Protein AF-A0A970W478-F1 (afdb_monomer)

Sequence (244 aa):
MRSAWARVLICLAMLVVGAACAGARAPRLVEPGLSISGTVSAIGQAADPAYQRLSYTVTLYNGAKEPTYVAWVEPLLVRELRRALLPEQETRQEVRRRLAAGASLQVQGELTFDPGRRSKEEISAWEPYLIGWNVSNESLIRTAAAQAPNRIIGYVRGVQEKGGKRTLIFDEVEWLTDVEAAYMRRLHGECSGPLEECQPPNPFFISNPSTQTRQIEVAPSAEIIMATYSHAANGQYQSNEPIT

pLDDT: mean 81.75, std 16.05, range [48.44, 98.5]

Nearest PDB structures (foldseek):
  1tza-assembly1_B  TM=6.705E-01  e=2.566E-01  Shewanella oneidensis MR-1
  8b5l-assembly1_q  TM=4.648E-01  e=3.548E-01  Oryctolagus cuniculus
  8rjd-assembly1_5  TM=3.708E-01  e=2.182E-01  Canis lupus familiaris
  8btk-assembly1_TA  TM=4.358E-01  e=7.555E-01  Canis lupus familiaris
  8b6l-assembly1_E  TM=4.067E-01  e=6.426E-01  Homo sapiens

Mean predicted aligned error: 13.73 Å

Radius of gyration: 30.49 Å; Cα contacts (8 Å, |Δi|>4): 396; chains: 1; bounding box: 56×103×73 Å

Secondary structure (DSSP, 8-state):
--SSHHHHHHHHHHHSGGGTTS----------SEEEEEEEEEEEE-SSTTSEEEEEEEEEEE-SSS-EEEEEEEEEEPHHHHHHB-TT----EEEEEEE-TT-EEEEEEEEEE--TT--HHHHHTT-SSEEEEEEEEE-----HHHHS-SS-EEEEEEEEEETTEEEEEEEEEEEEEHHHHHHHHHHTTS--S-TTT---SSSEEEE-S-SSPEEEEEPTT----B--EEE-TTS-EEEPPPB-

Foldseek 3Di:
DPPPVVVVVVVVVVVVVPPPPPDPPPPPPPQDAKDWPDKDWDKDADPDNQKIKIKMKIKIFGQDQAKWFWQWKFFDFDPVQVVFFDPPWDRIDGDLDIAGHGGMDMDIDMTIGGCDPDDPVRVVVRPVGTPDMDIDIDDDDDDPCLVDPPDWDWAFPDWDDDPNWIKTWTQTKDKDFDLRQLVVCSNVVVDRDPSVVSQDPPRIDIDRPDPDTDIDTDDPPDDDWDWDWDQDPVRDTDTDPTDD

Solvent-accessible surface area (backbone atoms only — not comparable to full-atom values): 14784 Å² total; per-residue (Å²): 136,80,72,68,65,64,58,55,56,55,58,56,61,62,64,66,72,74,71,82,78,83,71,82,70,70,78,77,74,74,62,57,42,80,41,79,77,46,76,51,74,48,79,46,78,36,96,52,86,81,32,32,21,43,40,38,39,40,29,38,30,24,50,26,92,56,66,43,36,36,46,34,40,27,71,35,57,33,70,70,59,59,72,26,39,45,94,85,62,71,67,64,43,81,60,66,41,78,39,47,47,75,34,76,47,81,49,72,53,70,44,56,26,49,62,78,91,57,51,71,69,64,56,60,65,48,65,65,59,62,78,49,68,52,71,46,67,58,77,90,81,74,51,72,65,72,74,59,49,100,66,85,49,60,50,76,77,47,77,46,78,60,94,90,42,38,32,41,34,28,37,50,40,43,84,29,44,64,70,59,16,6,48,48,34,36,73,71,66,78,32,80,67,60,60,86,74,23,52,50,99,52,78,50,35,82,43,64,91,46,98,60,69,45,76,44,80,45,62,88,84,60,83,66,80,46,76,52,78,46,76,45,98,86,73,49,83,44,75,52,78,70,51,116

Structure (mmCIF, N/CA/C/O backbone):
data_AF-A0A970W478-F1
#
_entry.id   AF-A0A970W478-F1
#
loop_
_atom_site.group_PDB
_atom_site.id
_atom_site.type_symbol
_atom_site.label_atom_id
_atom_site.label_alt_id
_atom_site.label_comp_id
_atom_site.label_asym_id
_atom_site.label_entity_id
_atom_site.label_seq_id
_atom_site.pdbx_PDB_ins_code
_atom_site.Cartn_x
_atom_site.Cartn_y
_atom_site.Cartn_z
_atom_site.occupancy
_atom_site.B_iso_or_equiv
_atom_site.auth_seq_id
_atom_site.auth_comp_id
_atom_site.auth_asym_id
_atom_site.auth_atom_id
_atom_site.pdbx_PDB_model_num
ATOM 1 N N . MET A 1 1 ? -27.816 -72.705 21.056 1.00 52.72 1 MET A N 1
ATOM 2 C CA . MET A 1 1 ? -28.176 -71.310 21.418 1.00 52.72 1 MET A CA 1
ATOM 3 C C . MET A 1 1 ? -27.061 -70.494 22.102 1.00 52.72 1 MET A C 1
ATOM 5 O O . MET A 1 1 ? -27.319 -69.362 22.479 1.00 52.72 1 MET A O 1
ATOM 9 N N . ARG A 1 2 ? -25.809 -70.981 22.217 1.00 49.59 2 ARG A N 1
ATOM 10 C CA . ARG A 1 2 ? -24.704 -70.233 22.864 1.00 49.59 2 ARG A CA 1
ATOM 11 C C . ARG A 1 2 ? -23.726 -69.526 21.901 1.00 49.59 2 ARG A C 1
ATOM 13 O O . ARG A 1 2 ? -22.853 -68.810 22.365 1.00 49.59 2 ARG A O 1
ATOM 20 N N . SER A 1 3 ? -23.875 -69.675 20.578 1.00 54.50 3 SER A N 1
ATOM 21 C CA . SER A 1 3 ? -22.923 -69.136 19.581 1.00 54.50 3 SER A CA 1
ATOM 22 C C . SER A 1 3 ? -23.345 -67.824 18.901 1.00 54.50 3 SER A C 1
ATOM 24 O O . SER A 1 3 ? -22.539 -67.226 18.193 1.00 54.50 3 SER A O 1
ATOM 26 N N . ALA A 1 4 ? -24.579 -67.352 19.114 1.00 52.09 4 ALA A N 1
ATOM 27 C CA . ALA A 1 4 ? -25.083 -66.125 18.484 1.00 52.09 4 ALA A CA 1
ATOM 28 C C . ALA A 1 4 ? -24.629 -64.845 19.213 1.00 52.09 4 ALA A C 1
ATOM 30 O O . ALA A 1 4 ? -24.397 -63.819 18.583 1.00 52.09 4 ALA A O 1
ATOM 31 N N . TRP A 1 5 ? -24.420 -64.920 20.530 1.00 49.81 5 TRP A N 1
ATOM 32 C CA . TRP A 1 5 ? -24.080 -63.762 21.365 1.00 49.81 5 TRP A CA 1
ATOM 33 C C . TRP A 1 5 ? -22.618 -63.311 21.225 1.00 49.81 5 TRP A C 1
ATOM 35 O O . TRP A 1 5 ? -22.326 -62.123 21.321 1.00 49.81 5 TRP A O 1
ATOM 45 N N . ALA A 1 6 ? -21.702 -64.232 20.905 1.00 52.88 6 ALA A N 1
ATOM 46 C CA . ALA A 1 6 ? -20.282 -63.916 20.731 1.00 52.88 6 ALA A CA 1
ATOM 47 C C . ALA A 1 6 ? -19.996 -63.074 19.471 1.00 52.88 6 ALA A C 1
ATOM 49 O O . ALA A 1 6 ? -19.048 -62.296 19.453 1.00 52.88 6 ALA A O 1
ATOM 50 N N . ARG A 1 7 ? -20.829 -63.185 18.425 1.00 52.00 7 ARG A N 1
ATOM 51 C CA . ARG A 1 7 ? -20.656 -62.416 17.179 1.00 52.00 7 ARG A CA 1
ATOM 52 C C . ARG A 1 7 ? -21.156 -60.972 17.299 1.00 52.00 7 ARG A C 1
ATOM 54 O O . ARG A 1 7 ? -20.579 -60.087 16.681 1.00 52.00 7 ARG A O 1
ATOM 61 N N . VAL A 1 8 ? -22.160 -60.718 18.142 1.00 57.31 8 VAL A N 1
ATOM 62 C CA . VAL A 1 8 ? -22.704 -59.366 18.375 1.00 57.31 8 VAL A CA 1
ATOM 63 C C . VAL A 1 8 ? -21.728 -58.494 19.177 1.00 57.31 8 VAL A C 1
ATOM 65 O O . VAL A 1 8 ? -21.567 -57.313 18.879 1.00 57.31 8 VAL A O 1
ATOM 68 N N . LEU A 1 9 ? -21.002 -59.081 20.134 1.00 53.44 9 LEU A N 1
ATOM 69 C CA . LEU A 1 9 ? -20.015 -58.359 20.949 1.00 53.44 9 LEU A CA 1
ATOM 70 C C . LEU A 1 9 ? -18.761 -57.940 20.162 1.00 53.44 9 LEU A C 1
ATOM 72 O O . LEU A 1 9 ? -18.200 -56.879 20.425 1.00 53.44 9 LEU A O 1
ATOM 76 N N . ILE A 1 10 ? -18.355 -58.719 19.154 1.00 55.06 10 ILE A N 1
ATOM 77 C CA . ILE A 1 10 ? -17.199 -58.392 18.301 1.00 55.06 10 ILE A CA 1
ATOM 78 C C . ILE A 1 10 ? -17.520 -57.229 17.345 1.00 55.06 10 ILE A C 1
ATOM 80 O O . ILE A 1 10 ? -16.671 -56.366 17.129 1.00 55.06 10 ILE A O 1
ATOM 84 N N . CYS A 1 11 ? -18.753 -57.132 16.833 1.00 53.47 11 CYS A N 1
ATOM 85 C CA . CYS A 1 11 ? -19.165 -55.994 16.003 1.00 53.47 11 CYS A CA 1
ATOM 86 C C . CYS A 1 11 ? -19.288 -54.685 16.803 1.00 53.47 11 CYS A C 1
ATOM 88 O O . CYS A 1 11 ? -18.965 -53.623 16.275 1.00 53.47 11 CYS A O 1
ATOM 90 N N . LEU A 1 12 ? -19.690 -54.745 18.080 1.00 50.56 12 LEU A N 1
ATOM 91 C CA . LEU A 1 12 ? -19.776 -53.554 18.934 1.00 50.56 12 LEU A CA 1
ATOM 92 C C . LEU A 1 12 ? -18.386 -53.034 19.347 1.00 50.56 12 LEU A C 1
ATOM 94 O O . LEU A 1 12 ? -18.181 -51.826 19.421 1.00 50.56 12 LEU A O 1
ATOM 98 N N . ALA A 1 13 ? -17.407 -53.925 19.537 1.00 51.56 13 ALA A N 1
ATOM 99 C CA . ALA A 1 13 ? -16.028 -53.538 19.844 1.00 51.56 13 ALA A CA 1
ATOM 100 C C . ALA A 1 13 ? -15.298 -52.887 18.650 1.00 51.56 13 ALA A C 1
ATOM 102 O O . ALA A 1 13 ? -14.454 -52.017 18.857 1.00 51.56 13 ALA A O 1
ATOM 103 N N . MET A 1 14 ? -15.646 -53.235 17.403 1.00 51.69 14 MET A N 1
ATOM 104 C CA . MET A 1 14 ? -15.067 -52.580 16.217 1.00 51.69 14 MET A CA 1
ATOM 105 C C . MET A 1 14 ? -15.649 -51.189 15.929 1.00 51.69 14 MET A C 1
ATOM 107 O O . MET A 1 14 ? -14.998 -50.397 15.252 1.00 51.69 14 MET A O 1
ATOM 111 N N . LEU A 1 15 ? -16.829 -50.846 16.459 1.00 48.44 15 LEU A N 1
ATOM 112 C CA . LEU A 1 15 ? -17.446 -49.537 16.210 1.00 48.44 15 LEU A CA 1
ATOM 113 C C . LEU A 1 15 ? -16.883 -48.411 17.099 1.00 48.44 15 LEU A C 1
ATOM 115 O O . LEU A 1 15 ? -17.047 -47.237 16.777 1.00 48.44 15 LEU A O 1
ATOM 119 N N . VAL A 1 16 ? -16.196 -48.745 18.197 1.00 52.44 16 VAL A N 1
ATOM 120 C CA . VAL A 1 16 ? -15.710 -47.759 19.186 1.00 52.44 16 VAL A CA 1
ATOM 121 C C . VAL A 1 16 ? -14.280 -47.273 18.893 1.00 52.44 16 VAL A C 1
ATOM 123 O O . VAL A 1 16 ? -13.874 -46.221 19.377 1.00 52.44 16 VAL A O 1
ATOM 126 N N . VAL A 1 17 ? -13.522 -47.961 18.032 1.00 52.84 17 VAL A N 1
ATOM 127 C CA . VAL A 1 17 ? -12.124 -47.588 17.716 1.00 52.84 17 VAL A CA 1
ATOM 128 C C . VAL A 1 17 ? -12.024 -46.546 16.579 1.00 52.84 17 VAL A C 1
ATOM 130 O O . VAL A 1 17 ? -10.968 -45.963 16.360 1.00 52.84 17 VAL A O 1
ATOM 133 N N . GLY A 1 18 ? -13.129 -46.225 15.893 1.00 50.59 18 GLY A N 1
ATOM 134 C CA . GLY A 1 18 ? -13.144 -45.292 14.752 1.00 50.59 18 GLY A CA 1
ATOM 135 C C . GLY A 1 18 ? -13.279 -43.796 15.079 1.00 50.59 18 GLY A C 1
ATOM 136 O O . GLY A 1 18 ? -13.170 -42.976 14.171 1.00 50.59 18 GLY A O 1
ATOM 137 N N . ALA A 1 19 ? -13.516 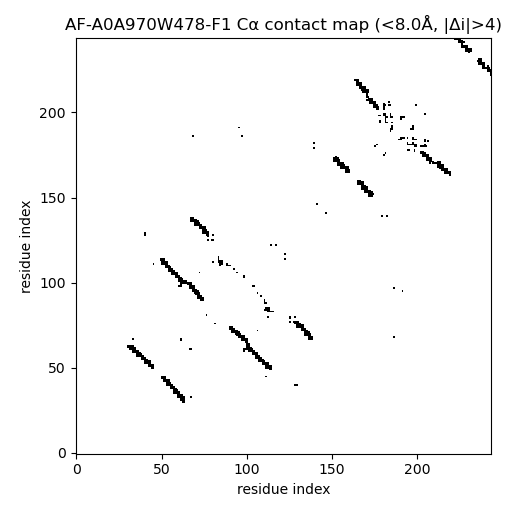-43.404 16.337 1.00 54.28 19 ALA A N 1
ATOM 138 C CA . ALA A 1 19 ? -13.835 -42.010 16.689 1.00 54.28 19 ALA A CA 1
ATOM 139 C C . ALA A 1 19 ? -12.645 -41.175 17.212 1.00 54.28 19 ALA A C 1
ATOM 141 O O . ALA A 1 19 ? -12.809 -39.991 17.500 1.00 54.28 19 ALA A O 1
ATOM 142 N N . ALA A 1 20 ? -11.442 -41.749 17.334 1.00 53.66 20 ALA A N 1
ATOM 143 C CA . ALA A 1 20 ? -10.314 -41.088 18.006 1.00 53.66 20 ALA A CA 1
ATOM 144 C C . ALA A 1 20 ? -9.376 -40.271 17.088 1.00 53.66 20 ALA A C 1
ATOM 146 O O . ALA A 1 20 ? -8.442 -39.645 17.585 1.00 53.66 20 ALA A O 1
ATOM 147 N N . CYS A 1 21 ? -9.612 -40.220 15.771 1.00 54.09 21 CYS A N 1
ATOM 148 C CA . CYS A 1 21 ? -8.753 -39.476 14.830 1.00 54.09 21 CYS A CA 1
ATOM 149 C C . CYS A 1 21 ? -9.361 -38.161 14.302 1.00 54.09 21 CYS A C 1
ATOM 151 O O . CYS A 1 21 ? -8.794 -37.546 13.403 1.00 54.09 21 CYS A O 1
ATOM 153 N N . ALA A 1 22 ? -10.480 -37.687 14.857 1.00 58.31 22 ALA A N 1
ATOM 154 C CA . ALA A 1 22 ? -11.125 -36.434 14.450 1.00 58.31 22 ALA A CA 1
ATOM 155 C C . ALA A 1 22 ? -10.776 -35.279 15.408 1.00 58.31 22 ALA A C 1
ATOM 157 O O . ALA A 1 22 ? -11.644 -34.724 16.076 1.00 58.31 22 ALA A O 1
ATOM 158 N N . GLY A 1 23 ? -9.491 -34.936 15.537 1.00 60.97 23 GLY A N 1
ATOM 159 C CA . GLY A 1 23 ? -9.084 -33.901 16.498 1.00 60.97 23 GLY A CA 1
ATOM 160 C C . GLY A 1 23 ? -7.764 -33.189 16.241 1.00 60.97 23 GLY A C 1
ATOM 161 O O . GLY A 1 23 ? -7.461 -32.235 16.957 1.00 60.97 23 GLY A O 1
ATOM 162 N N . ALA A 1 24 ? -6.992 -33.575 15.222 1.00 56.84 24 ALA A N 1
ATOM 163 C CA . ALA A 1 24 ? -5.899 -32.729 14.767 1.00 56.84 24 ALA A CA 1
ATOM 164 C C . ALA A 1 24 ? -6.524 -31.515 14.068 1.00 56.84 24 ALA A C 1
ATOM 166 O O . ALA A 1 24 ? -6.794 -31.544 12.869 1.00 56.84 24 ALA A O 1
ATOM 167 N N . ARG A 1 25 ? -6.825 -30.457 14.837 1.00 64.50 25 ARG A N 1
ATOM 168 C CA . ARG A 1 25 ? -7.099 -29.133 14.273 1.00 64.50 25 ARG A CA 1
ATOM 169 C C . ARG A 1 25 ? -5.927 -28.845 13.348 1.00 64.50 25 ARG A C 1
ATOM 171 O O . ARG A 1 25 ? -4.804 -28.728 13.837 1.00 64.50 25 ARG A O 1
ATOM 178 N N . ALA A 1 26 ? -6.187 -28.798 12.039 1.00 66.19 26 ALA A N 1
ATOM 179 C CA . ALA A 1 26 ? -5.191 -28.365 11.075 1.00 66.19 26 ALA A CA 1
ATOM 180 C C . ALA A 1 26 ? -4.549 -27.095 11.648 1.00 66.19 26 ALA A C 1
ATOM 182 O O . ALA A 1 26 ? -5.300 -26.242 12.150 1.00 66.19 26 ALA A O 1
ATOM 183 N N . PRO A 1 27 ? -3.207 -27.005 11.689 1.00 57.41 27 PRO A N 1
ATOM 184 C CA . PRO A 1 27 ? -2.549 -25.817 12.199 1.00 57.41 27 PRO A CA 1
ATOM 185 C C . PRO A 1 27 ? -3.208 -24.630 11.509 1.00 57.41 27 PRO A C 1
ATOM 187 O O . PRO A 1 27 ? -3.256 -24.579 10.279 1.00 57.41 27 PRO A O 1
ATOM 190 N N . ARG A 1 28 ? -3.827 -23.743 12.300 1.00 51.88 28 ARG A N 1
ATOM 191 C CA . ARG A 1 28 ? -4.375 -22.505 11.759 1.00 51.88 28 ARG A CA 1
ATOM 192 C C . ARG A 1 28 ? -3.182 -21.809 11.132 1.00 51.88 28 ARG A C 1
ATOM 194 O O . ARG A 1 28 ? -2.303 -21.356 11.862 1.00 51.88 28 ARG A O 1
ATOM 201 N N . LEU A 1 29 ? -3.136 -21.800 9.802 1.00 57.31 29 LEU A N 1
ATOM 202 C CA . LEU A 1 29 ? -2.264 -20.910 9.062 1.00 57.31 29 LEU A CA 1
ATOM 203 C C . LEU A 1 29 ? -2.559 -19.531 9.636 1.00 57.31 29 LEU A C 1
ATOM 205 O O . LEU A 1 29 ? -3.691 -19.054 9.558 1.00 57.31 29 LEU A O 1
ATOM 209 N N . VAL A 1 30 ? -1.583 -18.977 10.352 1.00 58.28 30 VAL A N 1
ATOM 210 C CA . VAL A 1 30 ? -1.649 -17.594 10.804 1.00 58.28 30 VAL A CA 1
ATOM 211 C C . VAL A 1 30 ? -1.841 -16.800 9.526 1.00 58.28 30 VAL A C 1
ATOM 213 O O . VAL A 1 30 ? -0.978 -16.866 8.651 1.00 58.28 30 VAL A O 1
ATOM 216 N N . GLU A 1 31 ? -3.005 -16.167 9.375 1.00 61.97 31 GLU A N 1
ATOM 217 C CA . GLU A 1 31 ? -3.287 -15.358 8.196 1.00 61.97 31 GLU A CA 1
ATOM 218 C C . GLU A 1 31 ? -2.165 -14.317 8.108 1.00 61.97 31 GLU A C 1
ATOM 220 O O . GLU A 1 31 ? -1.989 -13.532 9.048 1.00 61.97 31 GLU A O 1
ATOM 225 N N . PRO A 1 32 ? -1.313 -14.379 7.069 1.00 70.44 32 PRO A N 1
ATOM 226 C CA . PRO A 1 32 ? -0.208 -13.447 6.950 1.00 70.44 32 PRO A CA 1
ATOM 227 C C . PRO A 1 32 ? -0.811 -12.049 6.839 1.00 70.44 32 PRO A C 1
ATOM 229 O O . PRO A 1 32 ? -1.798 -11.882 6.129 1.00 70.44 32 PRO A O 1
ATOM 232 N N . GLY A 1 33 ? -0.248 -11.073 7.561 1.00 87.19 33 GLY A N 1
ATOM 233 C CA . GLY A 1 33 ? -0.762 -9.702 7.608 1.00 87.19 33 GLY A CA 1
ATOM 234 C C . GLY A 1 33 ? -0.856 -9.068 6.217 1.00 87.19 33 GLY A C 1
ATOM 235 O O . GLY A 1 33 ? -1.819 -9.275 5.487 1.00 87.19 33 GLY A O 1
ATOM 236 N N . LEU A 1 34 ? 0.142 -8.287 5.812 1.00 93.00 34 LEU A N 1
ATOM 237 C CA . LEU A 1 34 ? 0.225 -7.831 4.425 1.00 93.00 34 LEU A CA 1
ATOM 238 C C . LEU A 1 34 ? 0.971 -8.880 3.593 1.00 93.00 34 LEU A C 1
ATOM 240 O O . LEU A 1 34 ? 2.055 -9.318 3.975 1.00 93.00 34 LEU A O 1
ATOM 244 N N . SER A 1 35 ? 0.400 -9.285 2.462 1.00 94.81 35 SER A N 1
ATOM 245 C CA . SER A 1 35 ? 0.972 -10.305 1.578 1.00 94.81 35 SER A CA 1
ATOM 246 C C . SER A 1 35 ? 0.818 -9.932 0.105 1.00 94.81 35 SER A C 1
ATOM 248 O O . SER A 1 35 ? 0.042 -9.045 -0.252 1.00 94.81 35 SER A O 1
ATOM 250 N N . ILE A 1 36 ? 1.570 -10.610 -0.761 1.00 95.94 36 ILE A N 1
ATOM 251 C CA . ILE A 1 36 ? 1.501 -10.433 -2.212 1.00 95.94 36 ILE A CA 1
ATOM 252 C C . ILE A 1 36 ? 0.693 -11.585 -2.784 1.00 95.94 36 ILE A C 1
ATOM 254 O O . ILE A 1 36 ? 1.101 -12.739 -2.705 1.00 95.94 36 ILE A O 1
ATOM 258 N N . SER A 1 37 ? -0.462 -11.254 -3.348 1.00 95.81 37 SER A N 1
ATOM 259 C CA . SER A 1 37 ? -1.410 -12.220 -3.915 1.00 95.81 37 SER A CA 1
ATOM 260 C C . SER A 1 37 ? -1.223 -12.437 -5.418 1.00 95.81 37 SER A C 1
ATOM 262 O O . SER A 1 37 ? -1.694 -13.433 -5.958 1.00 95.81 37 SER A O 1
ATOM 264 N N . GLY A 1 38 ? -0.514 -11.533 -6.100 1.00 96.19 38 GLY A N 1
ATOM 265 C CA . GLY A 1 38 ? -0.228 -11.657 -7.525 1.00 96.19 38 GLY A CA 1
ATOM 266 C C . GLY A 1 38 ? 0.799 -10.643 -8.012 1.00 96.19 38 GLY A C 1
ATOM 267 O O . GLY A 1 38 ? 0.961 -9.566 -7.435 1.00 96.19 38 GLY A O 1
ATOM 268 N N . THR A 1 39 ? 1.505 -10.992 -9.082 1.00 97.94 39 THR A N 1
ATOM 269 C CA . THR A 1 39 ? 2.436 -10.107 -9.788 1.00 97.94 39 THR A CA 1
ATOM 270 C C . THR A 1 39 ? 2.343 -10.383 -11.283 1.00 97.94 39 THR A C 1
ATOM 272 O O . THR A 1 39 ? 2.371 -11.537 -11.700 1.00 97.94 39 THR A O 1
ATOM 275 N N . VAL A 1 40 ? 2.235 -9.320 -12.076 1.00 97.62 40 VAL A N 1
ATOM 276 C CA . VAL A 1 40 ? 2.305 -9.356 -13.539 1.00 97.62 40 VAL A CA 1
ATOM 277 C C . VAL A 1 40 ? 3.357 -8.349 -13.973 1.00 97.62 40 VAL A C 1
ATOM 279 O O . VAL A 1 40 ? 3.400 -7.241 -13.440 1.00 97.62 40 VAL A O 1
ATOM 282 N N . SER A 1 41 ? 4.205 -8.715 -14.926 1.00 97.12 41 SER A N 1
ATOM 283 C CA . SER A 1 41 ? 5.185 -7.805 -15.508 1.00 97.12 41 SER A CA 1
ATOM 284 C C . SER A 1 41 ? 5.364 -8.064 -16.998 1.00 97.12 41 SER A C 1
ATOM 286 O O . SER A 1 41 ? 5.122 -9.168 -17.484 1.00 97.12 41 SER A O 1
ATOM 288 N N . ALA A 1 42 ? 5.746 -7.019 -17.726 1.00 96.88 42 ALA A N 1
ATOM 289 C CA . ALA A 1 42 ? 5.998 -7.074 -19.156 1.00 96.88 42 ALA A CA 1
ATOM 290 C C . ALA A 1 42 ? 7.077 -6.062 -19.545 1.00 96.88 42 ALA A C 1
ATOM 292 O O . ALA A 1 42 ? 7.113 -4.953 -19.011 1.00 96.88 42 ALA A O 1
ATOM 293 N N . ILE A 1 43 ? 7.924 -6.431 -20.505 1.00 97.56 43 ILE A N 1
ATOM 294 C CA . ILE A 1 43 ? 8.862 -5.508 -21.143 1.00 97.56 43 ILE A CA 1
ATOM 295 C C . ILE A 1 43 ? 8.268 -5.027 -22.464 1.00 97.56 43 ILE A C 1
ATOM 297 O O . ILE A 1 43 ? 7.805 -5.819 -23.285 1.00 97.56 43 ILE A O 1
ATOM 301 N N . GLY A 1 44 ? 8.300 -3.717 -22.672 1.00 96.38 44 GLY A N 1
ATOM 302 C CA . GLY A 1 44 ? 7.915 -3.060 -23.911 1.00 96.38 44 GLY A CA 1
ATOM 303 C C . GLY A 1 44 ? 8.889 -1.949 -24.288 1.00 96.38 44 GLY A C 1
ATOM 304 O O . GLY A 1 44 ? 9.883 -1.695 -23.610 1.00 96.38 44 GLY A O 1
ATOM 305 N N . GLN A 1 45 ? 8.588 -1.264 -25.385 1.00 97.25 45 GLN A N 1
ATOM 306 C CA . GLN A 1 45 ? 9.306 -0.054 -25.777 1.00 97.25 45 GLN A CA 1
ATOM 307 C C . GLN A 1 45 ? 8.915 1.109 -24.845 1.00 97.25 45 GLN A C 1
ATOM 309 O O . GLN A 1 45 ? 7.734 1.252 -24.507 1.00 97.25 45 GLN A O 1
ATOM 314 N N . ALA A 1 46 ? 9.887 1.925 -24.424 1.00 97.44 46 ALA A N 1
ATOM 315 C CA . ALA A 1 46 ? 9.613 3.192 -23.745 1.00 97.44 46 ALA A CA 1
ATOM 316 C C . ALA A 1 46 ? 9.156 4.276 -24.746 1.00 97.44 46 ALA A C 1
ATOM 318 O O . ALA A 1 46 ? 9.063 4.029 -25.947 1.00 97.44 46 ALA A O 1
ATOM 319 N N . ALA A 1 47 ? 8.857 5.486 -24.263 1.00 96.38 47 ALA A N 1
ATOM 320 C CA . ALA A 1 47 ? 8.523 6.611 -25.143 1.00 96.38 47 ALA A CA 1
ATOM 321 C C . ALA A 1 47 ? 9.698 6.996 -26.063 1.00 96.38 47 ALA A C 1
ATOM 323 O O . ALA A 1 47 ? 9.494 7.319 -27.231 1.00 96.38 47 ALA A O 1
ATOM 324 N N . ASP A 1 48 ? 10.921 6.920 -25.539 1.00 97.12 48 ASP A N 1
ATOM 325 C CA . ASP A 1 48 ? 12.145 7.035 -26.324 1.00 97.12 48 ASP A CA 1
ATOM 326 C C . ASP A 1 48 ? 12.524 5.648 -26.887 1.00 97.12 48 ASP A C 1
ATOM 328 O O . ASP A 1 48 ? 12.642 4.686 -26.115 1.00 97.12 48 ASP A O 1
ATOM 332 N N . PRO A 1 49 ? 12.722 5.507 -28.213 1.00 96.38 49 PRO A N 1
ATOM 333 C CA . PRO A 1 49 ? 13.096 4.240 -28.832 1.00 96.38 49 PRO A CA 1
ATOM 334 C C . PRO A 1 49 ? 14.456 3.692 -28.364 1.00 96.38 49 PRO A C 1
ATOM 336 O O . PRO A 1 49 ? 14.710 2.496 -28.524 1.00 96.38 49 PRO A O 1
ATOM 339 N N . ALA A 1 50 ? 15.324 4.528 -27.785 1.00 97.06 50 ALA A N 1
ATOM 340 C CA . ALA A 1 50 ? 16.598 4.095 -27.219 1.00 97.06 50 ALA A CA 1
ATOM 341 C C . ALA A 1 50 ? 16.432 3.263 -25.935 1.00 97.06 50 ALA A C 1
ATOM 343 O O . ALA A 1 50 ? 17.312 2.468 -25.612 1.00 97.06 50 ALA A O 1
ATOM 344 N N . TYR A 1 51 ? 15.307 3.401 -25.224 1.00 98.00 51 TYR A N 1
ATOM 345 C CA . TYR A 1 51 ? 15.085 2.751 -23.933 1.00 98.00 51 TYR A CA 1
ATOM 346 C C . TYR A 1 51 ? 13.954 1.728 -23.964 1.00 98.00 51 TYR A C 1
ATOM 348 O O . TYR A 1 51 ? 12.993 1.823 -24.729 1.00 98.00 51 TYR A O 1
ATOM 356 N N . GLN A 1 52 ? 14.033 0.757 -23.062 1.00 98.06 52 GLN A N 1
ATOM 357 C CA . GLN A 1 52 ? 12.959 -0.197 -22.819 1.00 98.06 52 GLN A CA 1
ATOM 358 C C . GLN A 1 52 ? 12.258 0.108 -21.504 1.00 98.06 52 GLN A C 1
ATOM 360 O O . GLN A 1 52 ? 12.806 0.750 -20.608 1.00 98.06 52 GLN A O 1
ATOM 365 N N . ARG A 1 53 ? 11.017 -0.356 -21.405 1.00 98.19 53 ARG A N 1
ATOM 366 C CA . ARG A 1 53 ? 10.146 -0.144 -20.260 1.00 98.19 53 ARG A CA 1
ATOM 367 C C . ARG A 1 53 ? 9.711 -1.480 -19.686 1.00 98.19 53 ARG A C 1
ATOM 369 O O . ARG A 1 53 ? 9.077 -2.265 -20.384 1.00 98.19 53 ARG A O 1
ATOM 376 N N . LEU A 1 54 ? 9.998 -1.703 -18.411 1.00 98.31 54 LEU A N 1
ATOM 377 C CA . LEU A 1 54 ? 9.365 -2.746 -17.615 1.00 98.31 54 LEU A CA 1
ATOM 378 C C . LEU A 1 54 ? 8.108 -2.162 -16.963 1.00 98.31 54 LEU A C 1
ATOM 380 O O . LEU A 1 54 ? 8.222 -1.362 -16.036 1.00 98.31 54 LEU A O 1
ATOM 384 N N . SER A 1 55 ? 6.927 -2.576 -17.412 1.00 98.38 55 SER A N 1
ATOM 385 C CA . SER A 1 55 ? 5.660 -2.278 -16.736 1.00 98.38 55 SER A CA 1
ATOM 386 C C . SER A 1 55 ? 5.311 -3.431 -15.800 1.00 98.38 55 SER A C 1
ATOM 388 O O . SER A 1 55 ? 5.460 -4.602 -16.159 1.00 98.38 55 SER A O 1
ATOM 390 N N . TYR A 1 56 ? 4.838 -3.121 -14.597 1.00 98.06 56 TYR A N 1
ATOM 391 C CA . TYR A 1 56 ? 4.456 -4.128 -13.614 1.00 98.06 56 TYR A CA 1
ATOM 392 C C . TYR A 1 56 ? 3.156 -3.781 -12.896 1.00 98.06 56 TYR A C 1
ATOM 394 O O . TYR A 1 56 ? 2.755 -2.626 -12.780 1.00 98.06 56 TYR A O 1
ATOM 402 N N . THR A 1 57 ? 2.497 -4.814 -12.382 1.00 98.50 57 THR A N 1
ATOM 403 C CA . THR A 1 57 ? 1.365 -4.719 -11.462 1.00 98.50 57 THR A CA 1
ATOM 404 C C . THR A 1 57 ? 1.566 -5.715 -10.327 1.00 98.50 57 THR A C 1
ATOM 406 O O . THR A 1 57 ? 1.705 -6.913 -10.573 1.00 98.50 57 THR A O 1
ATOM 409 N N . VAL A 1 58 ? 1.548 -5.237 -9.084 1.00 98.31 58 VAL A N 1
ATOM 410 C CA . VAL A 1 58 ? 1.549 -6.073 -7.876 1.00 98.31 58 VAL A CA 1
ATOM 411 C C . VAL A 1 58 ? 0.203 -5.966 -7.176 1.00 98.31 58 VAL A C 1
ATOM 413 O O . VAL A 1 58 ? -0.341 -4.875 -7.024 1.00 98.31 58 VAL A O 1
ATOM 416 N N . THR A 1 59 ? -0.351 -7.103 -6.759 1.00 98.25 59 THR A N 1
ATOM 417 C CA . THR A 1 59 ? -1.594 -7.144 -5.980 1.00 98.25 59 THR A CA 1
ATOM 418 C C . THR A 1 59 ? -1.267 -7.456 -4.529 1.00 98.25 59 THR A C 1
ATOM 420 O O . THR A 1 59 ? -0.939 -8.593 -4.180 1.00 98.25 59 THR A O 1
ATOM 423 N N . LEU A 1 60 ? -1.375 -6.444 -3.675 1.00 97.31 60 LEU A N 1
ATOM 424 C CA . LEU A 1 60 ? -1.267 -6.586 -2.229 1.00 97.31 60 LEU A CA 1
ATOM 425 C C . LEU A 1 60 ? -2.593 -7.102 -1.668 1.00 97.31 60 LEU A C 1
ATOM 427 O O . LEU A 1 60 ? -3.655 -6.662 -2.103 1.00 97.31 60 LEU A O 1
ATOM 431 N N . TYR A 1 61 ? -2.535 -8.006 -0.699 1.00 95.94 61 TYR A N 1
ATOM 432 C CA . TYR A 1 61 ? -3.685 -8.506 0.049 1.00 95.94 61 TYR A CA 1
ATOM 433 C C . TYR A 1 61 ? -3.436 -8.328 1.544 1.00 95.94 61 TYR A C 1
ATOM 435 O O . TYR A 1 61 ? -2.380 -8.718 2.050 1.00 95.94 61 TYR A O 1
ATOM 443 N N . ASN A 1 62 ? -4.402 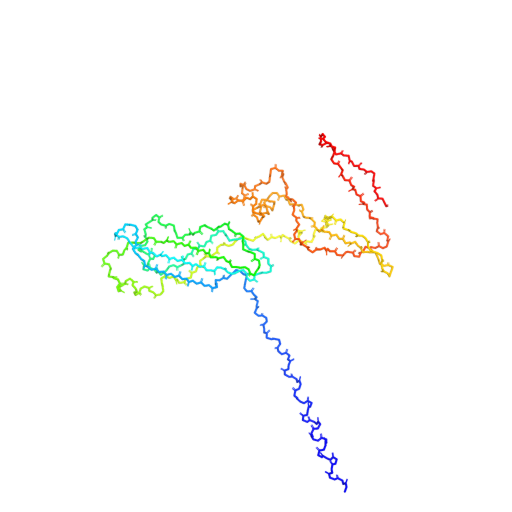-7.734 2.241 1.00 95.06 62 ASN A N 1
ATOM 444 C CA . ASN A 1 62 ? -4.354 -7.594 3.690 1.00 95.06 62 ASN A CA 1
ATOM 445 C C . ASN A 1 62 ? -5.165 -8.720 4.342 1.00 95.06 62 ASN A C 1
ATOM 447 O O . ASN A 1 62 ? -6.383 -8.618 4.464 1.00 95.06 62 ASN A O 1
ATOM 451 N N . GLY A 1 63 ? -4.483 -9.781 4.767 1.00 92.00 63 GLY A N 1
ATOM 452 C CA . GLY A 1 63 ? -5.069 -10.870 5.546 1.00 92.00 63 GLY A CA 1
ATOM 453 C C . GLY A 1 63 ? -5.198 -10.559 7.039 1.00 92.00 63 GLY A C 1
ATOM 454 O O . GLY A 1 63 ? -5.706 -11.390 7.784 1.00 92.00 63 GLY A O 1
ATOM 455 N N . ALA A 1 64 ? -4.753 -9.387 7.509 1.00 89.94 64 ALA A N 1
ATOM 456 C CA . ALA A 1 64 ? -4.938 -8.997 8.900 1.00 89.94 64 ALA A CA 1
ATOM 457 C C . ALA A 1 64 ? -6.409 -8.674 9.205 1.00 89.94 64 ALA A C 1
ATOM 459 O O . ALA A 1 64 ? -7.199 -8.317 8.332 1.00 89.94 64 ALA A O 1
ATOM 460 N N . LYS A 1 65 ? -6.760 -8.727 10.495 1.00 87.94 65 LYS A N 1
ATOM 461 C CA . LYS A 1 65 ? -8.086 -8.328 10.999 1.00 87.94 65 LYS A CA 1
ATOM 462 C C . LYS A 1 65 ? -8.300 -6.817 11.009 1.00 87.94 65 LYS A C 1
ATOM 464 O O . LYS A 1 65 ? -9.432 -6.360 11.143 1.00 87.94 65 LYS A O 1
ATOM 469 N N . GLU A 1 66 ? -7.218 -6.057 10.886 1.00 85.12 66 GLU A N 1
ATOM 470 C CA . GLU A 1 66 ? -7.213 -4.604 10.952 1.00 85.12 66 GLU A CA 1
ATOM 471 C C . GLU A 1 66 ? -6.710 -4.001 9.634 1.00 85.12 66 GLU A C 1
ATOM 473 O O . GLU A 1 66 ? -5.903 -4.611 8.923 1.00 85.12 66 GLU A O 1
ATOM 478 N N . PRO A 1 67 ? -7.173 -2.796 9.270 1.00 88.19 67 PRO A N 1
ATOM 479 C CA . PRO A 1 67 ? -6.663 -2.094 8.101 1.00 88.19 67 PRO A CA 1
ATOM 480 C C . PRO A 1 67 ? -5.172 -1.767 8.225 1.00 88.19 67 PRO A C 1
ATOM 482 O O . PRO A 1 67 ? -4.708 -1.367 9.286 1.00 88.19 67 PRO A O 1
ATOM 485 N N . THR A 1 68 ? -4.444 -1.861 7.116 1.00 89.75 68 THR A N 1
ATOM 486 C CA . THR A 1 68 ? -3.010 -1.545 7.044 1.00 89.75 68 THR A CA 1
ATOM 487 C C . THR A 1 68 ? -2.785 -0.337 6.143 1.00 89.75 68 THR A C 1
ATOM 489 O O . THR A 1 68 ? -3.388 -0.243 5.073 1.00 89.75 68 THR A O 1
ATOM 492 N N . TYR A 1 69 ? -1.923 0.593 6.554 1.00 89.56 69 TYR A N 1
ATOM 493 C CA . TYR A 1 69 ? -1.498 1.695 5.695 1.00 89.56 69 TYR A CA 1
ATOM 494 C C . TYR A 1 69 ? -0.254 1.284 4.906 1.00 89.56 69 TYR A C 1
ATOM 496 O O . TYR A 1 69 ? 0.772 0.950 5.497 1.00 89.56 69 TYR A O 1
ATOM 504 N N . VAL A 1 70 ? -0.348 1.291 3.576 1.00 94.06 70 VAL A N 1
ATOM 505 C CA . VAL A 1 70 ? 0.770 0.989 2.675 1.00 94.06 70 VAL A CA 1
ATOM 506 C C . VAL A 1 70 ? 1.399 2.309 2.247 1.00 94.06 70 VAL A C 1
ATOM 508 O O . VAL A 1 70 ? 0.772 3.086 1.522 1.00 94.06 70 VAL A O 1
ATOM 511 N N . ALA A 1 71 ? 2.625 2.563 2.704 1.00 90.38 71 ALA A N 1
ATOM 512 C CA . ALA A 1 71 ? 3.348 3.791 2.394 1.00 90.38 71 ALA A CA 1
ATOM 513 C C . ALA A 1 71 ? 3.894 3.731 0.964 1.00 90.38 71 ALA A C 1
ATOM 515 O O . ALA A 1 71 ? 3.514 4.540 0.116 1.00 90.38 71 ALA A O 1
ATOM 516 N N . TRP A 1 72 ? 4.701 2.711 0.681 1.00 96.00 72 TRP A N 1
ATOM 517 C CA . TRP A 1 72 ? 5.331 2.503 -0.616 1.00 96.00 72 TRP A CA 1
ATOM 518 C C . TRP A 1 72 ? 5.568 1.020 -0.901 1.00 96.00 72 TRP A C 1
ATOM 520 O O . TRP A 1 72 ? 5.633 0.183 0.006 1.00 96.00 72 TRP A O 1
ATOM 530 N N . VAL A 1 73 ? 5.719 0.710 -2.186 1.00 97.50 73 VAL A N 1
ATOM 531 C CA . VAL A 1 73 ? 6.193 -0.587 -2.678 1.00 97.50 73 VAL A CA 1
ATOM 532 C C . VAL A 1 73 ? 7.437 -0.378 -3.524 1.00 97.50 73 VAL A C 1
ATOM 534 O O . VAL A 1 73 ? 7.580 0.640 -4.192 1.00 97.50 73 VAL A O 1
ATOM 537 N N . GLU A 1 74 ? 8.344 -1.339 -3.512 1.00 97.88 74 GLU A N 1
ATOM 538 C CA . GLU A 1 74 ? 9.543 -1.313 -4.337 1.00 97.88 74 GLU A CA 1
ATOM 539 C C . GLU A 1 74 ? 9.799 -2.726 -4.882 1.00 97.88 74 GLU A C 1
ATOM 541 O O . GLU A 1 74 ? 9.928 -3.670 -4.095 1.00 97.88 74 GLU A O 1
ATOM 546 N N . PRO A 1 75 ? 9.871 -2.908 -6.210 1.00 97.81 75 PRO A N 1
ATOM 547 C CA . PRO A 1 75 ? 10.236 -4.182 -6.798 1.00 97.81 75 PRO A CA 1
ATOM 548 C C . PRO A 1 75 ? 11.714 -4.495 -6.536 1.00 97.81 75 PRO A C 1
ATOM 550 O O . PRO A 1 75 ? 12.598 -3.667 -6.758 1.00 97.81 75 PRO A O 1
ATOM 553 N N . LEU A 1 76 ? 12.000 -5.731 -6.134 1.00 96.50 76 LEU A N 1
ATOM 554 C CA . LEU A 1 76 ? 13.356 -6.268 -6.137 1.00 96.50 76 LEU A CA 1
ATOM 555 C C . LEU A 1 76 ? 13.654 -6.800 -7.535 1.00 96.50 76 LEU A C 1
ATOM 557 O O . LEU A 1 76 ? 13.006 -7.735 -8.004 1.00 96.50 76 LEU A O 1
ATOM 561 N N . LEU A 1 77 ? 14.633 -6.197 -8.201 1.00 96.44 77 LEU A N 1
ATOM 562 C CA . LEU A 1 77 ? 14.998 -6.528 -9.577 1.00 96.44 77 LEU A CA 1
ATOM 563 C C . LEU A 1 77 ? 16.163 -7.515 -9.620 1.00 96.44 77 LEU A C 1
ATOM 565 O O . LEU A 1 77 ? 17.048 -7.483 -8.757 1.00 96.44 77 LEU A O 1
ATOM 569 N N . VAL A 1 78 ? 16.222 -8.326 -10.679 1.00 95.50 78 VAL A N 1
ATOM 570 C CA . VAL A 1 78 ? 17.456 -9.048 -11.024 1.00 95.50 78 VAL A CA 1
ATOM 571 C C . VAL A 1 78 ? 18.606 -8.072 -11.254 1.00 95.50 78 VAL A C 1
ATOM 573 O O . VAL A 1 78 ? 18.425 -6.921 -11.667 1.00 95.50 78 VAL A O 1
ATOM 576 N N . ARG A 1 79 ? 19.824 -8.533 -10.970 1.00 94.44 79 ARG A N 1
ATOM 577 C CA . ARG A 1 79 ? 21.029 -7.698 -10.970 1.00 94.44 79 ARG A CA 1
ATOM 578 C C . ARG A 1 79 ? 21.273 -7.033 -12.324 1.00 94.44 79 ARG A C 1
ATOM 580 O O . ARG A 1 79 ? 21.709 -5.886 -12.369 1.00 94.44 79 ARG A O 1
ATOM 587 N N . GLU A 1 80 ? 21.025 -7.758 -13.403 1.00 96.69 80 GLU A N 1
ATOM 588 C CA . GLU A 1 80 ? 21.233 -7.330 -14.781 1.00 96.69 80 GLU A CA 1
ATOM 589 C C . GLU A 1 80 ? 20.318 -6.148 -15.120 1.00 96.69 80 GLU A C 1
ATOM 591 O O . GLU A 1 80 ? 20.814 -5.105 -15.545 1.00 96.69 80 GLU A O 1
ATOM 596 N N . LEU A 1 81 ? 19.024 -6.260 -14.806 1.00 96.88 81 LEU A N 1
ATOM 597 C CA . LEU A 1 81 ? 18.054 -5.182 -14.987 1.00 96.88 81 LEU A CA 1
ATOM 598 C C . LEU A 1 81 ? 18.354 -3.984 -14.077 1.00 96.88 81 LEU A C 1
ATOM 600 O O . LEU A 1 81 ? 18.342 -2.848 -14.539 1.00 96.88 81 LEU A O 1
ATOM 604 N N . ARG A 1 82 ? 18.702 -4.218 -12.803 1.00 96.44 82 ARG A N 1
ATOM 605 C CA . ARG A 1 82 ? 19.067 -3.139 -11.869 1.00 96.44 82 ARG A CA 1
ATOM 606 C C . ARG A 1 82 ? 20.246 -2.303 -12.373 1.00 96.44 82 ARG A C 1
ATOM 608 O O . ARG A 1 82 ? 20.268 -1.099 -12.163 1.00 96.44 82 ARG A O 1
ATOM 615 N N . ARG A 1 83 ? 21.230 -2.935 -13.022 1.00 95.81 83 ARG A N 1
ATOM 616 C CA . ARG A 1 83 ? 22.387 -2.249 -13.628 1.00 95.81 83 ARG A CA 1
ATOM 617 C C . ARG A 1 83 ? 22.044 -1.507 -14.917 1.00 95.81 83 ARG A C 1
ATOM 619 O O . ARG A 1 83 ? 22.818 -0.648 -15.318 1.00 95.81 83 ARG A O 1
ATOM 626 N N . ALA A 1 84 ? 20.953 -1.885 -15.576 1.00 97.25 84 ALA A N 1
ATOM 627 C CA . ALA A 1 84 ? 20.485 -1.263 -16.806 1.00 97.25 84 ALA A CA 1
ATOM 628 C C . ALA A 1 84 ? 19.546 -0.072 -16.551 1.00 97.25 84 ALA A C 1
ATOM 630 O O . ALA A 1 84 ? 19.302 0.705 -17.472 1.00 97.25 84 ALA A O 1
ATOM 631 N N . LEU A 1 85 ? 19.006 0.073 -15.334 1.00 97.62 85 LEU A N 1
ATOM 632 C CA . LEU A 1 85 ? 18.148 1.203 -14.973 1.00 97.62 85 LEU A CA 1
ATOM 633 C C . LEU A 1 85 ? 18.840 2.543 -15.225 1.00 97.62 85 LEU A C 1
ATOM 635 O O . LEU A 1 85 ? 20.047 2.691 -15.015 1.00 97.62 85 LEU A O 1
ATOM 639 N N . LEU A 1 86 ? 18.042 3.535 -15.615 1.00 97.19 86 LEU A N 1
ATOM 640 C CA . LEU A 1 86 ? 18.522 4.906 -15.719 1.00 97.19 86 LEU A CA 1
ATOM 641 C C . LEU A 1 86 ? 18.932 5.435 -14.327 1.00 97.19 86 LEU A C 1
ATOM 643 O O . LEU A 1 86 ? 18.241 5.140 -13.351 1.00 97.19 86 LEU A O 1
ATOM 647 N N . PRO A 1 87 ? 20.015 6.230 -14.206 1.00 92.69 87 PRO A N 1
ATOM 648 C CA . PRO A 1 87 ? 20.530 6.678 -12.906 1.00 92.69 87 PRO A CA 1
ATOM 649 C C . PRO A 1 87 ? 19.527 7.445 -12.033 1.00 92.69 87 PRO A C 1
ATOM 651 O O . PRO A 1 87 ? 19.603 7.370 -10.811 1.00 92.69 87 PRO A O 1
ATOM 654 N N . GLU A 1 88 ? 18.601 8.176 -12.653 1.00 93.19 88 GLU A N 1
ATOM 655 C CA . GLU A 1 88 ? 17.594 9.004 -11.971 1.00 93.19 88 GLU A CA 1
ATOM 656 C C . GLU A 1 88 ? 16.272 8.257 -11.723 1.00 93.19 88 GLU A C 1
ATOM 658 O O . GLU A 1 88 ? 15.335 8.814 -11.159 1.00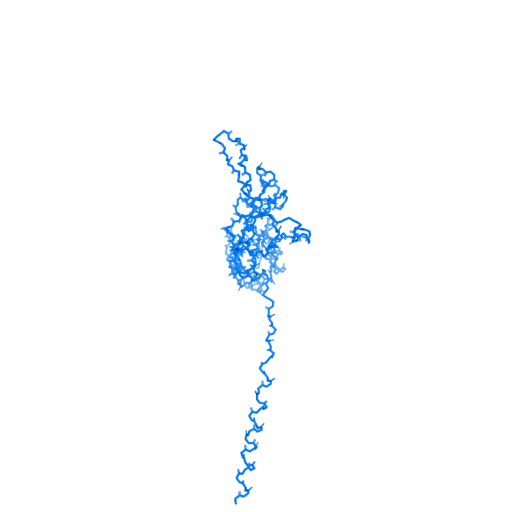 93.19 88 GLU A O 1
ATOM 663 N N . GLN A 1 89 ? 16.167 6.997 -12.155 1.00 94.19 89 GLN A N 1
ATOM 664 C CA . GLN A 1 89 ? 14.938 6.224 -12.027 1.00 94.19 89 GLN A CA 1
ATOM 665 C C . GLN A 1 89 ? 14.721 5.795 -10.572 1.00 94.19 89 GLN A C 1
ATOM 667 O O . GLN A 1 89 ? 15.439 4.945 -10.041 1.00 94.19 89 GLN A O 1
ATOM 672 N N . GLU A 1 90 ? 13.656 6.302 -9.958 1.00 96.12 90 GLU A N 1
ATOM 673 C CA . GLU A 1 90 ? 13.168 5.772 -8.690 1.00 96.12 90 GLU A CA 1
ATOM 674 C C . GLU A 1 90 ? 12.475 4.421 -8.916 1.00 96.12 90 GLU A C 1
ATOM 676 O O . GLU A 1 90 ? 11.598 4.273 -9.772 1.00 96.12 90 GLU A O 1
ATOM 681 N N . THR A 1 91 ? 12.891 3.410 -8.151 1.00 96.31 91 THR A N 1
ATOM 682 C CA . THR A 1 91 ? 12.253 2.084 -8.121 1.00 96.31 91 THR A CA 1
ATOM 683 C C . THR A 1 91 ? 11.077 2.037 -7.156 1.00 96.31 91 THR A C 1
ATOM 685 O O . THR A 1 91 ? 10.169 1.223 -7.321 1.00 96.31 91 THR A O 1
ATOM 688 N N . ARG A 1 92 ? 11.089 2.905 -6.143 1.00 97.12 92 ARG A N 1
ATOM 689 C CA . ARG A 1 92 ? 10.044 3.004 -5.131 1.00 97.12 92 ARG A CA 1
ATOM 690 C C . ARG A 1 92 ? 8.816 3.697 -5.713 1.00 97.12 92 ARG A C 1
ATOM 692 O O . ARG A 1 92 ? 8.889 4.836 -6.150 1.00 97.12 92 ARG A O 1
ATOM 699 N N . GLN A 1 93 ? 7.675 3.028 -5.630 1.00 96.62 93 GLN A N 1
ATOM 700 C CA . GLN A 1 93 ? 6.376 3.599 -5.944 1.00 96.62 93 GLN A CA 1
ATOM 701 C C . GLN A 1 93 ? 5.670 4.004 -4.649 1.00 96.62 93 GLN A C 1
ATOM 703 O O . GLN A 1 93 ? 5.309 3.156 -3.826 1.00 96.62 93 GLN A O 1
ATOM 708 N N . GLU A 1 94 ? 5.437 5.304 -4.484 1.00 95.81 94 GLU A N 1
ATOM 709 C CA . GLU A 1 94 ? 4.598 5.830 -3.409 1.00 95.81 94 GLU A CA 1
ATOM 710 C C . GLU A 1 94 ? 3.146 5.381 -3.623 1.00 95.81 94 GLU A C 1
ATOM 712 O O . GLU A 1 94 ? 2.582 5.522 -4.713 1.00 95.81 94 GLU A O 1
ATOM 717 N N . VAL A 1 95 ? 2.549 4.815 -2.574 1.00 95.06 95 VAL A N 1
ATOM 718 C CA . VAL A 1 95 ? 1.182 4.281 -2.585 1.00 95.06 95 VAL A CA 1
ATOM 719 C C . VAL A 1 95 ? 0.278 5.144 -1.719 1.00 95.06 95 VAL A C 1
ATOM 721 O O . VAL A 1 95 ? -0.743 5.624 -2.204 1.00 95.06 95 VAL A O 1
ATOM 724 N N . ARG A 1 96 ? 0.658 5.347 -0.450 1.00 93.19 96 ARG A N 1
ATOM 725 C CA . ARG A 1 96 ? -0.049 6.178 0.541 1.00 93.19 96 ARG A CA 1
ATOM 726 C C . ARG A 1 96 ? -1.545 5.874 0.643 1.00 93.19 96 ARG A C 1
ATOM 728 O O . ARG A 1 96 ? -2.389 6.768 0.634 1.00 93.19 96 ARG A O 1
ATOM 735 N N . ARG A 1 97 ? -1.887 4.584 0.704 1.00 91.06 97 ARG A N 1
ATOM 736 C CA . ARG A 1 97 ? -3.283 4.118 0.746 1.00 91.06 97 ARG A CA 1
ATOM 737 C C . ARG A 1 97 ? -3.533 3.171 1.904 1.00 91.06 97 ARG A C 1
ATOM 739 O O . ARG A 1 97 ? -2.703 2.330 2.246 1.00 91.06 97 ARG A O 1
ATOM 746 N N . ARG A 1 98 ? -4.741 3.276 2.456 1.00 88.25 98 ARG A N 1
ATOM 747 C CA . ARG A 1 98 ? -5.281 2.320 3.420 1.00 88.25 98 ARG A CA 1
ATOM 748 C C . ARG A 1 98 ? -5.835 1.105 2.687 1.00 88.25 98 ARG A C 1
ATOM 750 O O . ARG A 1 98 ? -6.652 1.242 1.780 1.00 88.25 98 ARG A O 1
ATOM 757 N N . LEU A 1 99 ? -5.426 -0.075 3.132 1.00 92.69 99 LEU A N 1
ATOM 758 C CA . LEU A 1 99 ? -5.943 -1.354 2.677 1.00 92.69 99 LEU A CA 1
ATOM 759 C C . LEU A 1 99 ? -6.759 -2.000 3.799 1.00 92.69 99 LEU A C 1
ATOM 761 O O . LEU A 1 99 ? -6.213 -2.377 4.837 1.00 92.69 99 LEU A O 1
ATOM 765 N N . ALA A 1 100 ? -8.078 -2.088 3.616 1.00 92.31 100 ALA A N 1
ATOM 766 C CA . ALA A 1 100 ? -8.983 -2.695 4.591 1.00 92.31 100 ALA A CA 1
ATOM 767 C C . ALA A 1 100 ? -8.663 -4.184 4.831 1.00 92.31 100 ALA A C 1
ATOM 769 O O . ALA A 1 100 ? -8.025 -4.831 4.002 1.00 92.31 100 ALA A O 1
ATOM 770 N N . ALA A 1 101 ? -9.107 -4.720 5.968 1.00 92.50 101 ALA A N 1
ATOM 771 C CA . ALA A 1 101 ? -9.008 -6.147 6.272 1.00 92.50 101 ALA A CA 1
ATOM 772 C C . ALA A 1 101 ? -9.738 -6.983 5.205 1.00 92.50 101 ALA A C 1
ATOM 774 O O . ALA A 1 101 ? -10.864 -6.658 4.828 1.00 92.50 101 ALA A O 1
ATOM 775 N N . GLY A 1 102 ? -9.089 -8.033 4.703 1.00 93.69 102 GLY A N 1
ATOM 776 C CA . GLY A 1 102 ? -9.607 -8.899 3.640 1.00 93.69 102 GLY A CA 1
ATOM 777 C C . GLY A 1 102 ? -9.687 -8.249 2.254 1.00 93.69 102 GLY A C 1
ATOM 778 O O . GLY A 1 102 ? -10.255 -8.845 1.340 1.00 93.69 102 GLY A O 1
ATOM 779 N N . ALA A 1 103 ? -9.156 -7.036 2.073 1.00 96.44 103 ALA A N 1
ATOM 780 C CA . ALA A 1 103 ? -9.179 -6.335 0.793 1.00 96.44 103 ALA A CA 1
ATOM 781 C C . ALA A 1 103 ? -7.857 -6.479 0.023 1.00 96.44 103 ALA A C 1
ATOM 783 O O . ALA A 1 103 ? -6.801 -6.788 0.588 1.00 96.44 103 ALA A O 1
ATOM 784 N N . SER A 1 104 ? -7.924 -6.192 -1.280 1.00 97.19 104 SER A N 1
ATOM 785 C CA . SER A 1 104 ? -6.772 -6.169 -2.184 1.00 97.19 104 SER A CA 1
ATOM 786 C C . SER A 1 104 ? -6.523 -4.779 -2.770 1.00 97.19 104 SER A C 1
ATOM 788 O O . SER A 1 104 ? -7.460 -4.025 -3.029 1.00 97.19 104 SER A O 1
ATOM 790 N N . LEU A 1 105 ? -5.252 -4.455 -3.006 1.00 97.50 105 LEU A N 1
ATOM 791 C CA . LEU A 1 105 ? -4.807 -3.228 -3.665 1.00 97.50 105 LEU A CA 1
ATOM 792 C C . LEU A 1 105 ? -3.872 -3.580 -4.816 1.00 97.50 105 LEU A C 1
ATOM 794 O O . LEU A 1 105 ? -2.841 -4.215 -4.605 1.00 97.50 105 LEU A O 1
ATOM 798 N N . GLN A 1 106 ? -4.214 -3.132 -6.020 1.00 98.31 106 GLN A N 1
ATOM 799 C CA . GLN A 1 106 ? -3.303 -3.187 -7.156 1.00 98.31 106 GLN A CA 1
ATOM 800 C C . GLN A 1 106 ? -2.437 -1.934 -7.183 1.00 98.31 106 GLN A C 1
ATOM 802 O O . GLN A 1 106 ? -2.949 -0.814 -7.127 1.00 98.31 106 GLN A O 1
ATOM 807 N N . VAL A 1 107 ? -1.130 -2.140 -7.288 1.00 98.06 107 VAL A N 1
ATOM 808 C CA . VAL A 1 107 ? -0.152 -1.078 -7.495 1.00 98.06 107 VAL A CA 1
ATOM 809 C C . VAL A 1 107 ? 0.531 -1.325 -8.828 1.00 98.06 107 VAL A C 1
ATOM 811 O O . VAL A 1 107 ? 1.044 -2.416 -9.076 1.00 98.06 107 VAL A O 1
ATOM 814 N N . GLN A 1 108 ? 0.499 -0.314 -9.686 1.00 98.38 108 GLN A N 1
ATOM 815 C CA . GLN A 1 108 ? 1.123 -0.332 -11.001 1.00 98.38 108 GLN A CA 1
ATOM 816 C C . GLN A 1 108 ? 2.347 0.575 -10.978 1.00 98.38 108 GLN A C 1
ATOM 818 O O . GLN A 1 108 ? 2.338 1.601 -10.300 1.00 98.38 108 GLN A O 1
ATOM 823 N N . GLY A 1 109 ? 3.380 0.196 -11.717 1.00 97.56 109 GLY A N 1
ATOM 824 C CA . GLY A 1 109 ? 4.571 1.014 -11.877 1.00 97.56 109 GLY A CA 1
ATOM 825 C C . GLY A 1 109 ? 5.308 0.675 -13.160 1.00 97.56 109 GLY A C 1
ATOM 826 O O . GLY A 1 109 ? 5.056 -0.352 -13.797 1.00 97.56 109 GLY A O 1
ATOM 827 N N . GLU A 1 110 ? 6.205 1.572 -13.547 1.00 98.25 110 GLU A N 1
ATOM 828 C CA . GLU A 1 110 ? 6.993 1.461 -14.767 1.00 98.25 110 GLU A CA 1
ATOM 829 C C . GLU A 1 110 ? 8.443 1.833 -14.470 1.00 98.25 110 GLU A C 1
ATOM 831 O O . GLU A 1 110 ? 8.705 2.810 -13.772 1.00 98.25 110 GLU A O 1
ATOM 836 N N . LEU A 1 111 ? 9.384 1.056 -15.002 1.00 98.25 111 LEU A N 1
ATOM 837 C CA . LEU A 1 111 ? 10.814 1.338 -14.915 1.00 98.25 111 LEU A CA 1
ATOM 838 C C . LEU A 1 111 ? 11.395 1.431 -16.314 1.00 98.25 111 LEU A C 1
ATOM 840 O O . LEU A 1 111 ? 11.186 0.532 -17.132 1.00 98.25 111 LEU A O 1
ATOM 844 N N . THR A 1 112 ? 12.157 2.489 -16.567 1.00 98.31 112 THR A N 1
ATOM 845 C CA . THR A 1 112 ? 12.874 2.663 -17.830 1.00 98.31 112 THR A CA 1
ATOM 846 C C . THR A 1 112 ? 14.329 2.232 -17.665 1.00 98.31 112 THR A C 1
ATOM 848 O O . THR A 1 112 ? 14.970 2.534 -16.655 1.00 98.31 112 THR A O 1
ATOM 851 N N . PHE A 1 113 ? 14.854 1.504 -18.648 1.00 98.19 113 PHE A N 1
ATOM 852 C CA . PHE A 1 113 ? 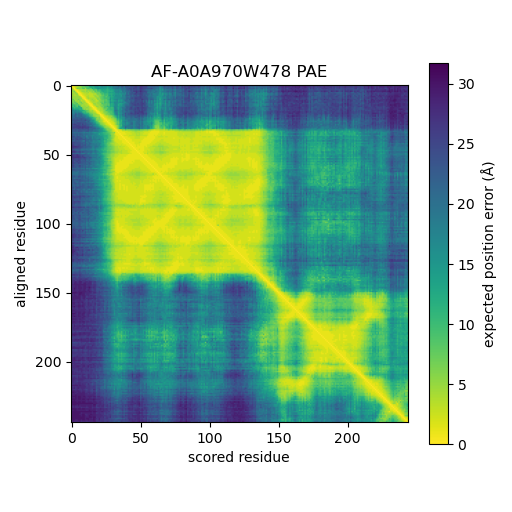16.229 1.015 -18.641 1.00 98.19 113 PHE A CA 1
ATOM 853 C C . PHE A 1 113 ? 16.863 1.075 -20.033 1.00 98.19 113 PHE A C 1
ATOM 855 O O . PHE A 1 113 ? 16.176 0.996 -21.055 1.00 98.19 113 PHE A O 1
ATOM 862 N N . ASP A 1 114 ? 18.189 1.199 -20.064 1.00 98.12 114 ASP A N 1
ATOM 863 C CA . ASP A 1 114 ? 18.992 1.150 -21.283 1.00 98.12 114 ASP A CA 1
ATOM 864 C C . ASP A 1 114 ? 19.358 -0.310 -21.612 1.00 98.12 114 ASP A C 1
ATOM 866 O O . ASP A 1 114 ? 20.120 -0.945 -20.867 1.00 98.12 114 ASP A O 1
ATOM 870 N N . PRO A 1 115 ? 18.838 -0.890 -22.714 1.00 97.06 115 PRO A N 1
ATOM 871 C CA . PRO A 1 115 ? 19.218 -2.241 -23.120 1.00 97.06 115 PRO A CA 1
ATOM 872 C C . PRO A 1 115 ? 20.705 -2.327 -23.513 1.00 97.06 115 PRO A C 1
ATOM 874 O O . PRO A 1 115 ? 21.299 -3.414 -23.490 1.00 97.06 115 PRO A O 1
ATOM 877 N N . GLY A 1 116 ? 21.340 -1.198 -23.837 1.00 96.31 116 GLY A N 1
ATOM 878 C CA . GLY A 1 116 ? 22.686 -1.108 -24.373 1.00 96.31 116 GLY A CA 1
ATOM 879 C C . GLY A 1 116 ? 22.759 -1.766 -25.747 1.00 96.31 116 GLY A C 1
ATOM 880 O O . GLY A 1 116 ? 21.960 -1.499 -26.638 1.00 96.31 116 GLY A O 1
ATOM 881 N N . ARG A 1 117 ? 23.726 -2.671 -25.927 1.00 96.62 117 ARG A N 1
ATOM 882 C CA . ARG A 1 117 ? 23.878 -3.464 -27.161 1.00 96.62 117 ARG A CA 1
ATOM 883 C C . ARG A 1 117 ? 23.186 -4.828 -27.103 1.00 96.62 117 ARG A C 1
ATOM 885 O O . ARG A 1 117 ? 23.467 -5.668 -27.953 1.00 96.62 117 ARG A O 1
ATOM 892 N N . ARG A 1 118 ? 22.357 -5.072 -26.085 1.00 97.12 118 ARG A N 1
ATOM 893 C CA . ARG A 1 118 ? 21.775 -6.396 -25.859 1.00 97.12 118 ARG A CA 1
ATOM 894 C C . ARG A 1 118 ? 20.634 -6.684 -26.820 1.00 97.12 118 ARG A C 1
ATOM 896 O O . ARG A 1 118 ? 19.833 -5.798 -27.121 1.00 97.12 118 ARG A O 1
ATOM 903 N N . SER A 1 119 ? 20.552 -7.927 -27.281 1.00 96.25 119 SER A N 1
ATOM 904 C CA . SER A 1 119 ? 19.439 -8.390 -28.107 1.00 96.25 119 SER A CA 1
ATOM 905 C C . SER A 1 119 ? 18.172 -8.607 -27.270 1.00 96.25 119 SER A C 1
ATOM 907 O O . SER A 1 119 ? 18.209 -8.631 -26.037 1.00 96.25 119 SER A O 1
ATOM 909 N N . LYS A 1 120 ? 17.024 -8.789 -27.935 1.00 95.06 120 LYS A N 1
ATOM 910 C CA . LYS A 1 120 ? 15.765 -9.113 -27.244 1.00 95.06 120 LYS A CA 1
ATOM 911 C C . LYS A 1 120 ? 15.866 -10.445 -26.502 1.00 95.06 120 LYS A C 1
ATOM 913 O O . LYS A 1 120 ? 15.387 -10.546 -25.383 1.00 95.06 120 LYS A O 1
ATOM 918 N N . GLU A 1 121 ? 16.531 -11.429 -27.097 1.00 95.94 121 GLU A N 1
ATOM 919 C CA . GLU A 1 121 ? 16.746 -12.757 -26.521 1.00 95.94 121 GLU A CA 1
ATOM 920 C C . GLU A 1 121 ? 17.605 -12.683 -25.252 1.00 95.94 121 GLU A C 1
ATOM 922 O O . GLU A 1 121 ? 17.292 -13.334 -24.257 1.00 95.94 121 GLU A O 1
ATOM 927 N N . GLU A 1 122 ? 18.650 -11.849 -25.255 1.00 96.38 122 GLU A N 1
ATOM 928 C CA . GLU A 1 122 ? 19.492 -11.624 -24.074 1.00 96.38 122 GLU A CA 1
ATOM 929 C C . GLU A 1 122 ? 18.731 -10.930 -22.939 1.00 96.38 122 GLU A C 1
ATOM 931 O O . GLU A 1 122 ? 18.980 -11.220 -21.770 1.00 96.38 122 GLU A O 1
ATOM 936 N N . ILE A 1 123 ? 17.804 -10.029 -23.272 1.00 96.25 123 ILE A N 1
ATOM 937 C CA . ILE A 1 123 ? 16.947 -9.347 -22.293 1.00 96.25 123 ILE A CA 1
ATOM 938 C C . ILE A 1 123 ? 15.899 -10.314 -21.738 1.00 96.25 123 ILE A C 1
ATOM 940 O O . ILE A 1 123 ? 15.708 -10.368 -20.527 1.00 96.25 123 ILE A O 1
ATOM 944 N N . SER A 1 124 ? 15.266 -11.131 -22.584 1.00 94.31 124 SER A N 1
ATOM 945 C CA . SER A 1 124 ? 14.318 -12.165 -22.146 1.00 94.31 124 SER A CA 1
ATOM 946 C C . SER A 1 124 ? 14.971 -13.228 -21.259 1.00 94.31 124 SER A C 1
ATOM 948 O O . SER A 1 124 ? 14.320 -13.781 -20.379 1.00 94.31 124 SER A O 1
ATOM 950 N N . ALA A 1 125 ? 16.273 -13.479 -21.418 1.00 95.81 125 ALA A N 1
ATOM 951 C CA . ALA A 1 125 ? 17.022 -14.371 -20.534 1.00 95.81 125 ALA A CA 1
ATOM 952 C C . ALA A 1 125 ? 17.166 -13.842 -19.091 1.00 95.81 125 ALA A C 1
ATOM 954 O O . ALA A 1 125 ? 17.632 -14.575 -18.220 1.00 95.81 125 ALA A O 1
ATOM 955 N N . TRP A 1 126 ? 16.779 -12.591 -18.814 1.00 95.25 126 TRP A N 1
ATOM 956 C CA . TRP A 1 126 ? 16.732 -12.036 -17.457 1.00 95.25 126 TRP A CA 1
ATOM 957 C C . TRP A 1 126 ? 15.489 -12.454 -16.669 1.00 95.25 126 TRP A C 1
ATOM 959 O O . TRP A 1 126 ? 15.362 -12.072 -15.506 1.00 95.25 126 TRP A O 1
ATOM 969 N N . GLU A 1 127 ? 14.559 -13.198 -17.271 1.00 93.75 127 GLU A N 1
ATOM 970 C CA . GLU A 1 127 ? 13.374 -13.673 -16.564 1.00 93.75 127 GLU A CA 1
ATOM 971 C C . GLU A 1 127 ? 13.730 -14.635 -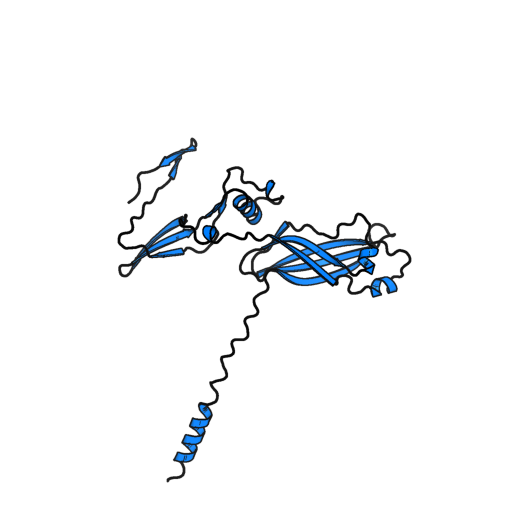15.412 1.00 93.75 127 GLU A C 1
ATOM 973 O O . GLU A 1 127 ? 14.537 -15.551 -15.592 1.00 93.75 127 GLU A O 1
ATOM 978 N N . PRO A 1 128 ? 13.113 -14.467 -14.224 1.00 94.31 128 PRO A N 1
ATOM 979 C CA . PRO A 1 128 ? 12.106 -13.454 -13.894 1.00 94.31 128 PRO A CA 1
ATOM 980 C C . PRO A 1 128 ? 12.723 -12.067 -13.635 1.00 94.31 128 PRO A C 1
ATOM 982 O O . PRO A 1 128 ? 13.622 -11.934 -12.816 1.00 94.31 128 PRO A O 1
ATOM 985 N N . TYR A 1 129 ? 12.180 -11.005 -14.246 1.00 95.44 129 TYR A N 1
ATOM 986 C CA . TYR A 1 129 ? 12.690 -9.630 -14.066 1.00 95.44 129 TYR A CA 1
ATOM 987 C C . TYR A 1 129 ? 12.579 -9.120 -12.618 1.00 95.44 129 TYR A C 1
ATOM 989 O O . TYR A 1 129 ? 13.382 -8.300 -12.163 1.00 95.44 129 TYR A O 1
ATOM 997 N N . LEU A 1 130 ? 11.554 -9.605 -11.912 1.00 96.44 130 LEU A N 1
ATOM 998 C CA . LEU A 1 130 ? 11.208 -9.268 -10.537 1.00 96.44 130 LEU A CA 1
ATOM 999 C C . LEU A 1 130 ? 11.448 -10.500 -9.658 1.00 96.44 130 LEU A C 1
ATOM 1001 O O . LEU A 1 130 ? 10.829 -11.538 -9.878 1.00 96.44 130 LEU A O 1
ATOM 1005 N N . ILE A 1 131 ? 12.318 -10.384 -8.656 1.00 94.75 131 ILE A N 1
ATOM 1006 C CA . ILE A 1 131 ? 12.669 -11.477 -7.728 1.00 94.75 131 ILE A CA 1
ATOM 1007 C C . ILE A 1 131 ? 11.975 -11.357 -6.367 1.00 94.75 131 ILE A C 1
ATOM 1009 O O . ILE A 1 131 ? 12.096 -12.243 -5.525 1.00 94.75 131 ILE A O 1
ATOM 1013 N N . GLY A 1 132 ? 11.257 -10.261 -6.132 1.00 94.25 132 GLY A N 1
ATOM 1014 C CA . GLY A 1 132 ? 10.536 -10.008 -4.892 1.00 94.25 132 GLY A CA 1
ATOM 1015 C C . GLY A 1 132 ? 10.090 -8.557 -4.782 1.00 94.25 132 GLY A C 1
ATOM 1016 O O . GLY A 1 132 ? 10.130 -7.810 -5.759 1.00 94.25 132 GLY A O 1
ATOM 1017 N N . TRP A 1 133 ? 9.680 -8.160 -3.580 1.00 97.31 133 TRP A N 1
ATOM 1018 C CA . TRP A 1 133 ? 9.186 -6.817 -3.294 1.00 97.31 133 TRP A CA 1
ATOM 1019 C C . TRP A 1 133 ? 9.568 -6.405 -1.877 1.00 97.31 133 TRP A C 1
ATOM 1021 O O . TRP A 1 133 ? 9.379 -7.177 -0.937 1.00 97.31 133 TRP A O 1
ATOM 1031 N N . ASN A 1 134 ? 10.029 -5.170 -1.721 1.00 94.12 134 ASN A N 1
ATOM 1032 C CA . ASN A 1 134 ? 10.005 -4.486 -0.439 1.00 94.12 134 ASN A CA 1
ATOM 1033 C C . ASN A 1 134 ? 8.669 -3.750 -0.335 1.00 94.12 134 ASN A C 1
ATOM 1035 O O . ASN A 1 134 ? 8.299 -2.986 -1.225 1.00 94.12 134 ASN A O 1
ATOM 1039 N N . VAL A 1 135 ? 7.942 -3.968 0.754 1.00 94.69 135 VAL A N 1
ATOM 1040 C CA . VAL A 1 135 ? 6.701 -3.245 1.032 1.00 94.69 135 VAL A CA 1
ATOM 1041 C C . VAL A 1 135 ? 6.844 -2.590 2.389 1.00 94.69 135 VAL A C 1
ATOM 1043 O O . VAL A 1 135 ? 7.065 -3.279 3.384 1.00 94.69 135 VAL A O 1
ATOM 1046 N N . SER A 1 136 ? 6.714 -1.268 2.432 1.00 92.94 136 SER A N 1
ATOM 1047 C CA . SER A 1 136 ? 6.632 -0.552 3.697 1.00 92.94 136 SER A CA 1
ATOM 1048 C C . SER A 1 136 ? 5.179 -0.341 4.064 1.00 92.94 136 SER A C 1
ATOM 1050 O O . SER A 1 136 ? 4.397 0.270 3.328 1.00 92.94 136 SER A O 1
ATOM 1052 N N . ASN A 1 137 ? 4.834 -0.864 5.231 1.00 87.25 137 ASN A N 1
ATOM 1053 C CA . ASN A 1 137 ? 3.619 -0.507 5.925 1.00 87.25 137 ASN A CA 1
ATOM 1054 C C . ASN A 1 137 ? 3.960 0.359 7.136 1.00 87.25 137 ASN A C 1
ATOM 1056 O O . ASN A 1 137 ? 5.070 0.322 7.665 1.00 87.25 137 ASN A O 1
ATOM 1060 N N . GLU A 1 138 ? 2.983 1.147 7.556 1.00 76.56 138 GLU A N 1
ATOM 1061 C CA . GLU A 1 138 ? 3.021 1.808 8.849 1.00 76.56 138 GLU A CA 1
ATOM 1062 C C . GLU A 1 138 ? 1.942 1.186 9.732 1.00 76.56 138 GLU A C 1
ATOM 1064 O O . GLU A 1 138 ? 0.795 1.010 9.310 1.00 76.56 138 GLU A O 1
ATOM 1069 N N . SER A 1 139 ? 2.326 0.849 10.960 1.00 68.00 139 SER A N 1
ATOM 1070 C CA . SER A 1 139 ? 1.424 0.374 12.003 1.00 68.00 139 SER A CA 1
ATOM 1071 C C . SER A 1 139 ? 1.642 1.200 13.261 1.00 68.00 139 SER A C 1
ATOM 1073 O O . SER A 1 139 ? 2.781 1.349 13.708 1.00 68.00 139 SER A O 1
ATOM 1075 N N . LEU A 1 140 ? 0.562 1.691 13.864 1.00 63.84 140 LEU A N 1
ATOM 1076 C CA . LEU A 1 140 ? 0.629 2.313 15.180 1.00 63.84 140 LEU A CA 1
ATOM 1077 C C . LEU A 1 140 ? 0.780 1.222 16.248 1.00 63.84 140 LEU A C 1
ATOM 1079 O O . LEU A 1 140 ? -0.148 0.453 16.494 1.00 63.84 140 LEU A O 1
ATOM 1083 N N . ILE A 1 141 ? 1.944 1.158 16.894 1.00 65.56 141 ILE A N 1
ATOM 1084 C CA . ILE A 1 141 ? 2.150 0.291 18.058 1.00 65.56 141 ILE A CA 1
ATOM 1085 C C . ILE A 1 141 ? 1.751 1.081 19.303 1.00 65.56 141 ILE A C 1
ATOM 1087 O O . ILE A 1 141 ? 2.504 1.925 19.783 1.00 65.56 141 ILE A O 1
ATOM 1091 N N . ARG A 1 142 ? 0.558 0.800 19.834 1.00 60.44 142 ARG A N 1
ATOM 1092 C CA . ARG A 1 142 ? 0.107 1.367 21.110 1.00 60.44 142 ARG A CA 1
ATOM 1093 C C . ARG A 1 142 ? 0.860 0.717 22.270 1.00 60.44 142 ARG A C 1
ATOM 1095 O O . ARG A 1 142 ? 1.033 -0.502 22.302 1.00 60.44 142 ARG A O 1
ATOM 1102 N N . THR A 1 143 ? 1.286 1.519 23.242 1.00 62.28 143 THR A N 1
ATOM 1103 C CA . THR A 1 143 ? 1.866 0.992 24.488 1.00 62.28 143 THR A CA 1
ATOM 1104 C C . THR A 1 143 ? 0.794 0.293 25.330 1.00 62.28 143 THR A C 1
ATOM 1106 O O . THR A 1 143 ? -0.395 0.585 25.203 1.00 62.28 143 THR A O 1
ATOM 1109 N N . ALA A 1 144 ? 1.196 -0.603 26.239 1.00 55.75 144 ALA A N 1
ATOM 1110 C CA . ALA A 1 144 ? 0.259 -1.297 27.132 1.00 55.75 144 ALA A CA 1
ATOM 1111 C C . ALA A 1 144 ? -0.619 -0.327 27.952 1.00 55.75 144 ALA A C 1
ATOM 1113 O O . ALA A 1 144 ? -1.786 -0.615 28.202 1.00 55.75 144 ALA A O 1
ATOM 1114 N N . ALA A 1 145 ? -0.086 0.847 28.311 1.00 53.50 145 ALA A N 1
ATOM 1115 C CA . ALA A 1 145 ? -0.833 1.897 29.004 1.00 53.50 145 ALA A CA 1
ATOM 1116 C C . ALA A 1 145 ? -1.943 2.519 28.135 1.00 53.50 145 ALA A C 1
ATOM 1118 O O . ALA A 1 145 ? -3.001 2.858 28.655 1.00 53.50 145 ALA A O 1
ATOM 1119 N N . ALA A 1 146 ? -1.728 2.627 26.820 1.00 56.41 146 ALA A N 1
ATOM 1120 C CA . ALA A 1 146 ? -2.751 3.068 25.871 1.00 56.41 146 ALA A CA 1
ATOM 1121 C C . ALA A 1 146 ? -3.782 1.962 25.566 1.00 56.41 146 ALA A C 1
ATOM 1123 O O . ALA A 1 146 ? -4.929 2.259 25.258 1.00 56.41 146 ALA A O 1
ATOM 1124 N N . GLN A 1 147 ? -3.401 0.684 25.680 1.00 54.34 147 GLN A N 1
ATOM 1125 C CA . GLN A 1 147 ? -4.297 -0.457 25.435 1.00 54.34 147 GLN A CA 1
ATOM 1126 C C . GLN A 1 147 ? -5.192 -0.817 26.631 1.00 54.34 147 GLN A C 1
ATOM 1128 O O . GLN A 1 147 ? -6.277 -1.365 26.443 1.00 54.34 147 GLN A O 1
ATOM 1133 N N . ALA A 1 148 ? -4.746 -0.524 27.852 1.00 55.31 148 ALA A N 1
ATOM 1134 C CA . ALA A 1 148 ? -5.513 -0.702 29.081 1.00 55.31 148 ALA A CA 1
ATOM 1135 C C . ALA A 1 148 ? -5.662 0.650 29.786 1.00 55.31 148 ALA A C 1
ATOM 1137 O O . ALA A 1 148 ? -5.070 0.861 30.850 1.00 55.31 148 ALA A O 1
ATOM 1138 N N . PRO A 1 149 ? -6.400 1.600 29.190 1.00 55.94 149 PRO A N 1
ATOM 1139 C CA . PRO A 1 149 ? -6.494 2.913 29.780 1.00 55.94 149 PRO A CA 1
ATOM 1140 C C . PRO A 1 149 ? -7.233 2.794 31.118 1.00 55.94 149 PRO 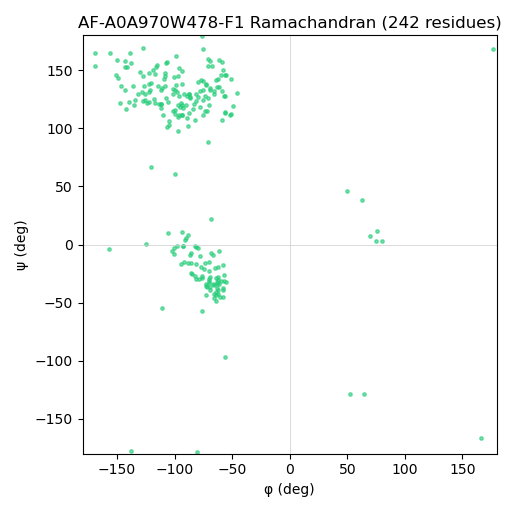A C 1
ATOM 1142 O O . PRO A 1 149 ? -8.321 2.225 31.203 1.00 55.94 149 PRO A O 1
ATOM 1145 N N . ASN A 1 150 ? -6.678 3.400 32.171 1.00 56.31 150 ASN A N 1
ATOM 1146 C CA . ASN A 1 150 ? -7.362 3.543 33.467 1.00 56.31 150 ASN A CA 1
ATOM 1147 C C . ASN A 1 150 ? -8.668 4.362 33.358 1.00 56.31 150 ASN A C 1
ATOM 1149 O O . ASN A 1 150 ? -9.394 4.519 34.337 1.00 56.31 150 ASN A O 1
ATOM 1153 N N . ARG A 1 151 ? -8.948 4.923 32.175 1.00 61.19 151 ARG A N 1
ATOM 1154 C CA . ARG A 1 151 ? -10.115 5.731 31.853 1.00 61.19 151 ARG A CA 1
ATOM 1155 C C . ARG A 1 151 ? -10.585 5.406 30.437 1.00 61.19 151 ARG A C 1
ATOM 1157 O O . ARG A 1 151 ? -9.878 5.687 29.478 1.00 61.19 151 ARG A O 1
ATOM 1164 N N . ILE A 1 152 ? -11.795 4.875 30.317 1.00 66.75 152 ILE A N 1
ATOM 1165 C CA . ILE A 1 152 ? -12.471 4.675 29.031 1.00 66.75 152 ILE A CA 1
ATOM 1166 C C . ILE A 1 152 ? -13.453 5.832 28.849 1.00 66.75 152 ILE A C 1
ATOM 1168 O O . ILE A 1 152 ? -14.174 6.185 29.784 1.00 66.75 152 ILE A O 1
ATOM 1172 N N . ILE A 1 153 ? -13.458 6.446 27.668 1.00 72.94 153 ILE A N 1
ATOM 1173 C CA . ILE A 1 153 ? -14.420 7.487 27.299 1.00 72.94 153 ILE A CA 1
ATOM 1174 C C . ILE A 1 153 ? -15.354 6.880 26.253 1.00 72.94 153 ILE A C 1
ATOM 1176 O O . ILE A 1 153 ? -14.949 6.058 25.435 1.00 72.94 153 ILE A O 1
ATOM 1180 N N . GLY A 1 154 ? -16.635 7.224 26.304 1.00 75.75 154 GLY A N 1
ATOM 1181 C CA . GLY A 1 154 ? -17.612 6.636 25.404 1.00 75.75 154 GLY A CA 1
ATOM 1182 C C . GLY A 1 154 ? -18.950 7.343 25.442 1.00 75.75 154 GLY A C 1
ATOM 1183 O O . GLY A 1 154 ? -19.244 8.106 26.362 1.00 75.75 154 GLY A O 1
ATOM 1184 N N . TYR A 1 155 ? -19.768 7.060 24.438 1.00 77.62 155 TYR A N 1
ATOM 1185 C CA . TYR A 1 155 ? -21.161 7.470 24.411 1.00 77.62 155 TYR A CA 1
ATOM 1186 C C . TYR A 1 155 ? -22.034 6.349 24.975 1.00 77.62 155 TYR A C 1
ATOM 1188 O O . TYR A 1 155 ? -22.060 5.239 24.440 1.00 77.62 155 TYR A O 1
ATOM 1196 N N . VAL A 1 156 ? -22.763 6.626 26.056 1.00 81.81 156 VAL A N 1
ATOM 1197 C CA . VAL A 1 156 ? -23.724 5.668 26.614 1.00 81.81 156 VAL A CA 1
ATOM 1198 C C . VAL A 1 156 ? -24.918 5.578 25.667 1.00 81.81 156 VAL A C 1
ATOM 1200 O O . VAL A 1 156 ? -25.658 6.541 25.495 1.00 81.81 156 VAL A O 1
ATOM 1203 N N . ARG A 1 157 ? -25.119 4.409 25.054 1.00 83.19 157 ARG A N 1
ATOM 1204 C CA . ARG A 1 157 ? -26.277 4.137 24.190 1.00 83.19 157 ARG A CA 1
ATOM 1205 C C . ARG A 1 157 ? -27.496 3.668 24.973 1.00 83.19 157 ARG A C 1
ATOM 1207 O O . ARG A 1 157 ? -28.617 3.808 24.496 1.00 83.19 157 ARG A O 1
ATOM 1214 N N . GLY A 1 158 ? -27.284 3.086 26.150 1.00 85.44 158 GLY A N 1
ATOM 1215 C CA . GLY A 1 158 ? -28.368 2.676 27.028 1.00 85.44 158 GLY A CA 1
ATOM 1216 C C . GLY A 1 158 ? -27.890 1.958 28.282 1.00 85.44 158 GLY A C 1
ATOM 1217 O O . GLY A 1 158 ? -26.733 1.547 28.391 1.00 85.44 158 GLY A O 1
ATOM 1218 N N . VAL A 1 159 ? -28.821 1.787 29.215 1.00 86.38 159 VAL A N 1
ATOM 1219 C CA . VAL A 1 159 ? -28.639 1.034 30.459 1.00 86.38 159 VAL A CA 1
ATOM 1220 C C . VAL A 1 159 ? -29.671 -0.087 30.482 1.00 86.38 159 VAL A C 1
ATOM 1222 O O . VAL A 1 159 ? -30.841 0.142 30.183 1.00 86.38 159 VAL A O 1
ATOM 1225 N N . GLN A 1 160 ? -29.242 -1.305 30.804 1.00 90.75 160 GLN A N 1
ATOM 1226 C CA . GLN A 1 160 ? -30.125 -2.459 30.960 1.00 90.75 160 GLN A CA 1
ATOM 1227 C C . GLN A 1 160 ? -30.008 -3.025 32.370 1.00 90.75 160 GLN A C 1
ATOM 1229 O O . GLN A 1 160 ? -28.907 -3.164 32.895 1.00 90.75 160 GLN A O 1
ATOM 1234 N N . GLU A 1 161 ? -31.137 -3.404 32.961 1.00 91.94 161 GLU A N 1
ATOM 1235 C CA . GLU A 1 161 ? -31.176 -4.157 34.213 1.00 91.94 161 GLU A CA 1
ATOM 1236 C C . GLU A 1 161 ? -31.828 -5.517 33.972 1.00 91.94 161 GLU A C 1
ATOM 1238 O O . GLU A 1 161 ? -32.963 -5.608 33.500 1.00 91.94 161 GLU A O 1
ATOM 1243 N N . LYS A 1 162 ? -31.104 -6.598 34.272 1.00 91.75 162 LYS A N 1
ATOM 1244 C CA . LYS A 1 162 ? -31.613 -7.964 34.116 1.00 91.75 162 LYS A CA 1
ATOM 1245 C C . LYS A 1 162 ? -31.031 -8.876 35.187 1.00 91.75 162 LYS A C 1
ATOM 1247 O O . LYS A 1 162 ? -29.820 -9.039 35.284 1.00 91.75 162 LYS A O 1
ATOM 1252 N N . GLY A 1 163 ? -31.903 -9.499 35.981 1.00 90.50 163 GLY A N 1
ATOM 1253 C CA . GLY A 1 163 ? -31.493 -10.467 37.006 1.00 90.50 163 GLY A CA 1
ATOM 1254 C C . GLY A 1 163 ? -30.605 -9.870 38.103 1.00 90.50 163 GLY A C 1
ATOM 1255 O O . GLY A 1 163 ? -29.637 -10.503 38.508 1.00 90.50 163 GLY A O 1
ATOM 1256 N N . GLY A 1 164 ? -30.888 -8.636 38.537 1.00 89.06 164 GLY A N 1
ATOM 1257 C CA . GLY A 1 164 ? -30.097 -7.934 39.557 1.00 89.06 164 GLY A CA 1
ATOM 1258 C C . GLY A 1 164 ? -28.746 -7.398 39.068 1.00 89.06 164 GLY A C 1
ATOM 1259 O O . GLY A 1 164 ? -28.002 -6.826 39.859 1.00 89.06 164 GLY A O 1
ATOM 1260 N N . LYS A 1 165 ? -28.430 -7.559 37.777 1.00 90.69 165 LYS A N 1
ATOM 1261 C CA . LYS A 1 165 ? -27.247 -6.982 37.135 1.00 90.69 165 LYS A CA 1
ATOM 1262 C C . LYS A 1 165 ? -27.633 -5.745 36.340 1.00 90.69 165 LYS A C 1
ATOM 1264 O O . LYS A 1 165 ? -28.597 -5.791 35.573 1.00 90.69 165 LYS A O 1
ATOM 1269 N N . ARG A 1 166 ? -26.859 -4.672 36.500 1.00 90.12 166 ARG A N 1
ATOM 1270 C CA . ARG A 1 166 ? -26.950 -3.454 35.692 1.00 90.12 166 ARG A CA 1
ATOM 1271 C C . ARG A 1 166 ? -25.826 -3.466 34.659 1.00 90.12 166 ARG A C 1
ATOM 1273 O O . ARG A 1 166 ? -24.666 -3.685 34.998 1.00 90.12 166 ARG A O 1
ATOM 1280 N N . THR A 1 167 ? -26.168 -3.245 33.398 1.00 90.06 167 THR A N 1
ATOM 1281 C CA . THR A 1 167 ? -25.236 -3.283 32.270 1.00 90.06 167 THR A CA 1
ATOM 1282 C C . THR A 1 167 ? -25.315 -1.981 31.487 1.00 90.06 167 THR A C 1
ATOM 1284 O O . THR A 1 167 ? -26.386 -1.593 31.020 1.00 90.06 167 THR A O 1
ATOM 1287 N N . LEU A 1 168 ? -24.173 -1.317 31.324 1.00 87.94 168 LEU A N 1
ATOM 1288 C CA . LEU A 1 168 ? -24.009 -0.171 30.438 1.00 87.94 168 LEU A CA 1
ATOM 1289 C C . LEU A 1 168 ? -23.680 -0.653 29.031 1.00 87.94 168 LEU A C 1
ATOM 1291 O O . LEU A 1 168 ? -22.726 -1.409 28.845 1.00 87.94 168 LEU A O 1
ATOM 1295 N N . ILE A 1 169 ? -24.445 -0.189 28.046 1.00 86.56 169 ILE A N 1
ATOM 1296 C CA . ILE A 1 169 ? -24.135 -0.357 26.628 1.00 86.56 169 ILE A CA 1
ATOM 1297 C C . ILE A 1 169 ? -23.517 0.951 26.162 1.00 86.56 169 ILE A C 1
ATOM 1299 O O . ILE A 1 169 ? -24.204 1.973 26.116 1.00 86.56 169 ILE A O 1
ATOM 1303 N N . PHE A 1 170 ? -22.235 0.934 25.817 1.00 87.00 170 PHE A N 1
ATOM 1304 C CA . PHE A 1 170 ? -21.530 2.142 25.409 1.00 87.00 170 PHE A CA 1
ATOM 1305 C C . PHE A 1 170 ? -20.767 1.937 24.101 1.00 87.00 170 PHE A C 1
ATOM 1307 O O . PHE A 1 170 ? -20.337 0.831 23.766 1.00 87.00 170 PHE A O 1
ATOM 1314 N N . ASP A 1 171 ? -20.666 3.020 23.344 1.00 82.25 171 ASP A N 1
ATOM 1315 C CA . ASP A 1 171 ? -19.849 3.135 22.146 1.00 82.25 171 ASP A CA 1
ATOM 1316 C C . ASP A 1 171 ? -18.530 3.793 22.541 1.00 82.25 171 ASP A C 1
ATOM 1318 O O . ASP A 1 171 ? -18.537 4.883 23.115 1.00 82.25 171 ASP A O 1
ATOM 1322 N N . GLU A 1 172 ? -17.415 3.106 22.333 1.00 80.50 172 GLU A N 1
ATOM 1323 C CA . GLU A 1 172 ? -16.116 3.570 22.813 1.00 80.50 172 GLU A CA 1
ATOM 1324 C C . GLU A 1 172 ? -15.612 4.707 21.926 1.00 80.50 172 GLU A C 1
ATOM 1326 O O . GLU A 1 172 ? -15.661 4.628 20.701 1.00 80.50 172 GLU A O 1
ATOM 1331 N N . VAL A 1 173 ? -15.133 5.785 22.540 1.00 81.12 173 VAL A N 1
ATOM 1332 C CA . VAL A 1 173 ? -14.446 6.850 21.814 1.00 81.12 173 VAL A CA 1
ATOM 1333 C C . VAL A 1 173 ? -13.063 7.026 22.398 1.00 81.12 173 VAL A C 1
ATOM 1335 O O . VAL A 1 173 ? -12.858 7.026 23.610 1.00 81.12 173 VAL A O 1
ATOM 1338 N N . GLU A 1 174 ? -12.101 7.198 21.514 1.00 79.75 174 GLU A N 1
ATOM 1339 C CA . GLU A 1 174 ? -10.722 7.428 21.874 1.00 79.75 174 GLU A CA 1
ATOM 1340 C C . GLU A 1 174 ? -10.371 8.881 21.584 1.00 79.75 174 GLU A C 1
ATOM 1342 O O . GLU A 1 174 ? -10.577 9.378 20.473 1.00 79.75 174 GLU A O 1
ATOM 1347 N N . TRP A 1 175 ? -9.851 9.558 22.604 1.00 81.88 175 TRP A N 1
ATOM 1348 C CA . TRP A 1 175 ? -9.302 10.897 22.479 1.00 81.88 175 TRP A CA 1
ATOM 1349 C C . TRP A 1 175 ? -7.802 10.784 22.238 1.00 81.88 175 TRP A C 1
ATOM 1351 O O . TRP A 1 175 ? -7.057 10.381 23.128 1.00 81.88 175 TRP A O 1
ATOM 1361 N N . LEU A 1 176 ? -7.367 11.140 21.037 1.00 83.25 176 LEU A N 1
ATOM 1362 C CA . LEU A 1 176 ? -5.982 11.012 20.597 1.00 83.25 176 LEU A CA 1
ATOM 1363 C C . LEU A 1 176 ? -5.338 12.379 20.496 1.00 83.25 176 LEU A C 1
ATOM 1365 O O . LEU A 1 176 ? -6.013 13.334 20.124 1.00 83.25 176 LEU A O 1
ATOM 1369 N N . THR A 1 177 ? -4.040 12.469 20.766 1.00 84.75 177 THR A N 1
ATOM 1370 C CA . THR A 1 177 ? -3.253 13.699 20.603 1.00 84.75 177 THR A CA 1
ATOM 1371 C C . THR A 1 177 ? -2.013 13.442 19.753 1.00 84.75 177 THR A C 1
ATOM 1373 O O . THR A 1 177 ? -1.677 12.295 19.439 1.00 84.75 177 THR A O 1
ATOM 1376 N N . ASP A 1 178 ? -1.354 14.526 19.349 1.00 86.81 178 ASP A N 1
ATOM 1377 C CA . ASP A 1 178 ? -0.029 14.507 18.728 1.00 86.81 178 ASP A CA 1
ATOM 1378 C C . ASP A 1 178 ? 0.066 13.542 17.526 1.00 86.81 178 ASP A C 1
ATOM 1380 O O . ASP A 1 178 ? -0.757 13.563 16.605 1.00 86.81 178 ASP A O 1
ATOM 1384 N N . VAL A 1 179 ? 1.079 12.670 17.528 1.00 83.31 179 VAL A 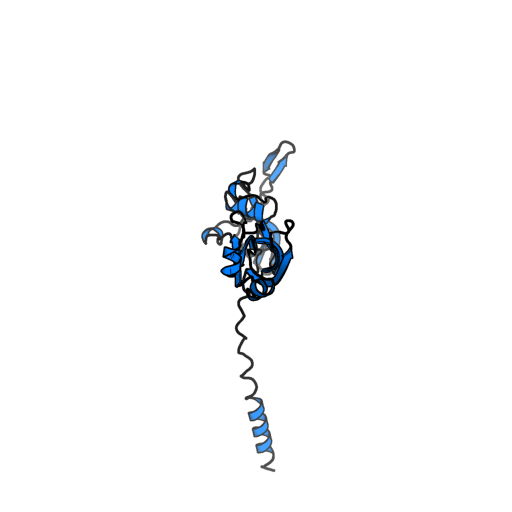N 1
ATOM 1385 C CA . VAL A 1 179 ? 1.341 11.710 16.452 1.00 83.31 179 VAL A CA 1
ATOM 1386 C C . VAL A 1 179 ? 0.212 10.695 16.276 1.00 83.31 179 VAL A C 1
ATOM 1388 O O . VAL A 1 179 ? -0.077 10.309 15.146 1.00 83.31 179 VAL A O 1
ATOM 1391 N N . GLU A 1 180 ? -0.469 10.291 17.354 1.00 81.88 180 GLU A N 1
ATOM 1392 C CA . GLU A 1 180 ? -1.581 9.339 17.259 1.00 81.88 180 GLU A CA 1
ATOM 1393 C C . GLU A 1 180 ? -2.785 9.980 16.568 1.00 81.88 180 GLU A C 1
ATOM 1395 O O . GLU A 1 180 ? -3.435 9.352 15.729 1.00 81.88 180 GLU A O 1
ATOM 1400 N N . ALA A 1 181 ? -3.045 11.254 16.867 1.00 87.00 181 ALA A N 1
ATOM 1401 C CA . ALA A 1 181 ? -4.099 12.018 16.222 1.00 87.00 181 ALA A CA 1
ATOM 1402 C C . ALA A 1 181 ? -3.809 12.235 14.730 1.00 87.00 181 ALA A C 1
ATOM 1404 O O . ALA A 1 181 ? -4.677 11.991 13.890 1.00 87.00 181 ALA A O 1
ATOM 1405 N N . ALA A 1 182 ? -2.579 12.625 14.386 1.00 85.94 182 ALA A N 1
ATOM 1406 C CA . ALA A 1 182 ? -2.155 12.779 12.996 1.00 85.94 182 ALA A CA 1
ATOM 1407 C C . ALA A 1 182 ? -2.220 11.455 12.218 1.00 85.94 182 ALA A C 1
ATOM 1409 O O . ALA A 1 182 ? -2.721 11.410 11.089 1.00 85.94 182 ALA A O 1
ATOM 1410 N N . TYR A 1 183 ? -1.780 10.361 12.844 1.00 83.25 183 TYR A N 1
ATOM 1411 C CA . TYR A 1 183 ? -1.873 9.022 12.275 1.00 83.25 183 TYR A CA 1
ATOM 1412 C C . TYR A 1 183 ? -3.325 8.628 12.015 1.00 83.25 183 TYR A C 1
ATOM 1414 O O . TYR A 1 183 ? -3.641 8.152 10.923 1.00 83.25 183 TYR A O 1
ATOM 1422 N N . MET A 1 184 ? -4.228 8.873 12.968 1.00 84.31 184 MET A N 1
ATOM 1423 C CA . MET A 1 184 ? -5.638 8.537 12.792 1.00 84.31 184 MET A CA 1
ATOM 1424 C C . MET A 1 184 ? -6.332 9.405 11.747 1.00 84.31 184 MET A C 1
ATOM 1426 O O . MET A 1 184 ? -7.086 8.862 10.947 1.00 84.31 184 MET A O 1
ATOM 1430 N N . ARG A 1 185 ? -6.013 10.697 11.624 1.00 88.56 185 ARG A N 1
ATOM 1431 C CA . ARG A 1 185 ? -6.505 11.518 10.501 1.00 88.56 185 ARG A CA 1
ATOM 1432 C C . ARG A 1 185 ? -6.099 10.952 9.152 1.00 88.56 185 ARG A C 1
ATOM 1434 O O . ARG A 1 185 ? -6.929 10.830 8.249 1.00 88.56 185 ARG A O 1
ATOM 1441 N N . ARG A 1 186 ? -4.835 10.544 9.025 1.00 84.50 186 ARG A N 1
ATOM 1442 C CA . ARG A 1 186 ? -4.336 9.900 7.806 1.00 84.50 186 ARG A CA 1
ATOM 1443 C C . ARG A 1 186 ? -5.040 8.565 7.558 1.00 84.50 186 ARG A C 1
ATOM 1445 O O . ARG A 1 186 ? -5.480 8.291 6.445 1.00 84.50 186 ARG A O 1
ATOM 1452 N N . LEU A 1 187 ? -5.226 7.758 8.604 1.00 79.62 187 LEU A N 1
ATOM 1453 C CA . LEU A 1 187 ? -5.957 6.493 8.527 1.00 79.62 187 LEU A CA 1
ATOM 1454 C C . LEU A 1 187 ? -7.428 6.701 8.112 1.00 79.62 187 LEU A C 1
ATOM 1456 O O . LEU A 1 187 ? -7.991 5.875 7.395 1.00 79.62 187 LEU A O 1
ATOM 1460 N N . HIS A 1 188 ? -8.052 7.803 8.521 1.00 82.06 188 HIS A N 1
ATOM 1461 C CA . HIS A 1 188 ? -9.416 8.181 8.145 1.00 82.06 188 HIS A CA 1
ATOM 1462 C C . HIS A 1 188 ? -9.512 8.878 6.774 1.00 82.06 188 HIS A C 1
ATOM 1464 O O . HIS A 1 188 ? -10.616 9.165 6.320 1.00 82.06 188 HIS A O 1
ATOM 1470 N N . GLY A 1 189 ? -8.390 9.094 6.076 1.00 83.31 189 GLY A N 1
ATOM 1471 C CA . GLY A 1 189 ? -8.362 9.737 4.759 1.00 83.31 189 GLY A CA 1
ATOM 1472 C C . GLY A 1 189 ? -8.550 11.256 4.799 1.00 83.31 189 GLY A C 1
ATOM 1473 O O . GLY A 1 189 ? -8.733 11.873 3.755 1.00 83.31 189 GLY A O 1
ATOM 1474 N N . GLU A 1 190 ? -8.477 11.872 5.981 1.00 87.56 190 GLU A N 1
ATOM 1475 C CA . GLU A 1 190 ? -8.544 13.330 6.150 1.00 87.56 190 GLU A CA 1
ATOM 1476 C C . GLU A 1 190 ? -7.222 14.030 5.805 1.00 87.56 190 GLU A C 1
ATOM 1478 O O . GLU A 1 190 ? -7.153 15.258 5.762 1.00 87.56 190 GLU A O 1
ATOM 1483 N N . CYS A 1 191 ? -6.160 13.251 5.601 1.00 88.06 191 CYS A N 1
ATOM 1484 C CA . CYS A 1 191 ? -4.837 13.714 5.214 1.00 88.06 191 CYS A CA 1
ATOM 1485 C C . CYS A 1 191 ? -4.113 12.632 4.397 1.00 88.06 191 CYS A C 1
ATOM 1487 O O . CYS A 1 191 ? -4.279 11.442 4.662 1.00 88.06 191 CYS A O 1
ATOM 1489 N N . SER A 1 192 ? -3.293 13.039 3.424 1.00 83.75 192 SER A N 1
ATOM 1490 C CA . SER A 1 192 ? -2.474 12.155 2.572 1.00 83.75 192 SER A CA 1
ATOM 1491 C C . SER A 1 192 ? -0.974 12.495 2.587 1.00 83.75 192 SER A C 1
ATOM 1493 O O . SER A 1 192 ? -0.184 11.876 1.868 1.00 83.75 192 SER A O 1
ATOM 1495 N N . GLY A 1 193 ? -0.591 13.513 3.361 1.00 84.06 193 GLY A N 1
ATOM 1496 C CA . GLY A 1 193 ? 0.786 13.967 3.526 1.00 84.06 193 GLY A CA 1
ATOM 1497 C C . GLY A 1 193 ? 1.594 13.116 4.517 1.00 84.06 193 GLY A C 1
ATOM 1498 O 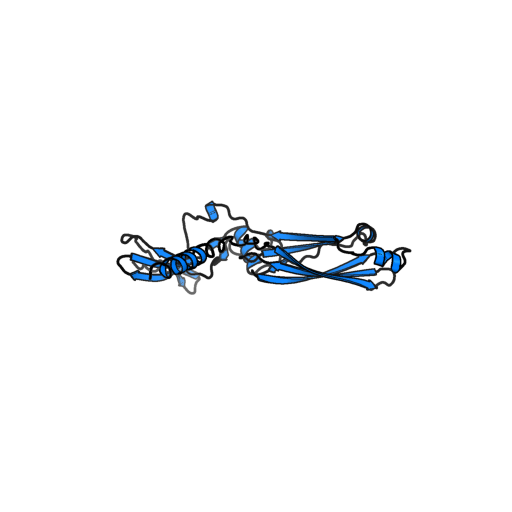O . GLY A 1 193 ? 1.091 12.117 5.049 1.00 84.06 193 GLY A O 1
ATOM 1499 N N . PRO A 1 194 ? 2.862 13.488 4.758 1.00 78.81 194 PRO A N 1
ATOM 1500 C CA . PRO A 1 194 ? 3.632 12.987 5.893 1.00 78.81 194 PRO A CA 1
ATOM 1501 C C . PRO A 1 194 ? 2.935 13.324 7.229 1.00 78.81 194 PRO A C 1
ATOM 1503 O O . PRO A 1 194 ? 2.102 14.228 7.302 1.00 78.81 194 PRO A O 1
ATOM 1506 N N . LEU A 1 195 ? 3.234 12.572 8.296 1.00 79.94 195 LEU A N 1
ATOM 1507 C CA . LEU A 1 195 ? 2.522 12.679 9.583 1.00 79.94 195 LEU A CA 1
ATOM 1508 C C . LEU A 1 195 ? 2.624 14.077 10.212 1.00 79.94 195 LEU A C 1
ATOM 1510 O O . LEU A 1 195 ? 1.687 14.529 10.869 1.00 79.94 195 LEU A O 1
ATOM 1514 N N . GLU A 1 196 ? 3.731 14.774 9.981 1.00 86.81 196 GLU A N 1
ATOM 1515 C CA . GLU A 1 196 ? 3.985 16.143 10.430 1.00 86.81 196 GLU A CA 1
ATOM 1516 C C . GLU A 1 196 ? 2.992 17.139 9.814 1.00 86.81 196 GLU A C 1
ATOM 1518 O O . GLU A 1 196 ? 2.597 18.103 10.465 1.00 86.81 196 GLU A O 1
ATOM 1523 N N . GLU A 1 197 ? 2.531 16.874 8.589 1.00 90.31 197 GLU A N 1
ATOM 1524 C CA . GLU A 1 197 ? 1.518 17.674 7.893 1.00 90.31 197 GLU A CA 1
ATOM 1525 C C . GLU A 1 197 ? 0.085 17.251 8.252 1.00 90.31 197 GLU A C 1
ATOM 1527 O O . GLU A 1 197 ? -0.866 17.998 8.025 1.00 90.31 197 GLU A O 1
ATOM 1532 N N . CYS A 1 198 ? -0.095 16.065 8.843 1.00 88.69 198 CYS A N 1
ATOM 1533 C CA . CYS A 1 198 ? -1.410 15.533 9.206 1.00 88.69 198 CYS A CA 1
ATOM 1534 C C . CYS A 1 198 ? -1.900 15.952 10.598 1.00 88.69 198 CYS A C 1
ATOM 1536 O O . CYS A 1 198 ? -2.948 15.470 11.047 1.00 88.69 198 CYS A O 1
ATOM 1538 N N . GLN A 1 199 ? -1.202 16.867 11.274 1.00 91.81 199 GLN A N 1
ATOM 1539 C CA . GLN A 1 199 ? -1.595 17.351 12.597 1.00 91.81 199 GLN A CA 1
ATOM 1540 C C . GLN A 1 199 ? -3.016 17.947 12.569 1.00 91.81 199 GLN A C 1
ATOM 1542 O O . GLN A 1 199 ? -3.326 18.761 11.692 1.00 91.81 199 GLN A O 1
ATOM 1547 N N . PRO A 1 200 ? -3.926 17.508 13.459 1.00 87.00 200 PRO A N 1
ATOM 1548 C CA . PRO A 1 200 ? -5.266 18.080 13.549 1.00 87.00 200 PRO A CA 1
ATOM 1549 C C . PRO A 1 200 ? -5.198 19.586 13.884 1.00 87.00 200 PRO A C 1
ATOM 1551 O O . PRO A 1 200 ? -4.316 20.008 14.630 1.00 87.00 200 PRO A O 1
ATOM 1554 N N . PRO A 1 201 ? -6.121 20.418 13.358 1.00 83.75 201 PRO A N 1
ATOM 1555 C CA . PRO A 1 201 ? -6.129 21.859 13.637 1.00 83.75 201 PRO A CA 1
ATOM 1556 C C . PRO A 1 201 ? -6.387 22.175 15.119 1.00 83.75 201 PRO A C 1
ATOM 1558 O O . PRO A 1 201 ? -5.896 23.173 15.637 1.00 83.75 201 PRO A O 1
ATOM 1561 N N . ASN A 1 202 ? -7.119 21.299 15.809 1.00 80.44 202 ASN A N 1
ATOM 1562 C CA . ASN A 1 202 ? -7.148 21.237 17.267 1.00 80.44 202 ASN A CA 1
ATOM 1563 C C . ASN A 1 202 ? -6.163 20.141 17.687 1.00 80.44 202 ASN A C 1
ATOM 1565 O O . ASN A 1 202 ? -6.122 19.148 16.980 1.00 80.44 202 ASN A O 1
ATOM 1569 N N . PRO A 1 203 ? -5.423 20.226 18.805 1.00 83.44 203 PRO A N 1
ATOM 1570 C CA . PRO A 1 203 ? -4.366 19.263 19.173 1.00 83.44 203 PRO A CA 1
ATOM 1571 C C . PRO A 1 203 ? -4.879 17.851 19.533 1.00 83.44 203 PRO A C 1
ATOM 1573 O O . PRO A 1 203 ? -4.216 17.101 20.247 1.00 83.44 203 PRO A O 1
ATOM 1576 N N . PHE A 1 204 ? -6.078 17.485 19.079 1.00 84.50 204 PHE A N 1
ATOM 1577 C CA . PHE A 1 204 ? -6.697 16.201 19.315 1.00 84.50 204 PHE A CA 1
ATOM 1578 C C . PHE A 1 204 ? -7.498 15.685 18.115 1.00 84.50 204 PHE A C 1
ATOM 1580 O O . PHE A 1 204 ? -7.974 16.448 17.273 1.00 84.50 204 PHE A O 1
ATOM 1587 N N . PHE A 1 205 ? -7.693 14.370 18.085 1.00 84.12 205 PHE A N 1
ATOM 1588 C CA . PHE A 1 205 ? -8.581 13.666 17.168 1.00 84.12 205 PHE A CA 1
ATOM 1589 C C . PHE A 1 205 ? -9.452 12.696 17.964 1.00 84.12 205 PHE A C 1
ATOM 1591 O O . PHE A 1 205 ? -8.939 11.918 18.767 1.00 84.12 205 PHE A O 1
ATOM 1598 N N . ILE A 1 206 ? -10.767 12.742 17.753 1.00 83.44 206 ILE A N 1
ATOM 1599 C CA . ILE A 1 206 ? -11.691 11.783 18.361 1.00 83.44 206 ILE A CA 1
ATOM 1600 C C . ILE A 1 206 ? -11.932 10.683 17.341 1.00 83.44 206 ILE A C 1
ATOM 1602 O O . ILE A 1 206 ? -12.458 10.938 16.259 1.00 83.44 206 ILE A O 1
ATOM 1606 N N . SER A 1 207 ? -11.557 9.459 17.692 1.00 82.94 207 SER A N 1
ATOM 1607 C CA . SER A 1 207 ? -11.819 8.288 16.862 1.00 82.94 207 SER A CA 1
ATOM 1608 C C . SER A 1 207 ? -12.743 7.323 17.586 1.00 82.94 207 SER A C 1
ATOM 1610 O O . SER A 1 207 ? -12.761 7.274 18.813 1.00 82.94 207 SER A O 1
ATOM 1612 N N . ASN A 1 208 ? -13.508 6.544 16.831 1.00 81.50 208 ASN A N 1
ATOM 1613 C CA . ASN A 1 208 ? -14.160 5.365 17.373 1.00 81.50 208 ASN A CA 1
ATOM 1614 C C . ASN A 1 208 ? -13.385 4.135 16.874 1.00 81.50 208 ASN A C 1
ATOM 1616 O O . ASN A 1 208 ? -13.525 3.777 15.698 1.00 81.50 208 ASN A O 1
ATOM 1620 N N . PRO A 1 209 ? -12.550 3.505 17.720 1.00 70.19 209 PRO A N 1
ATOM 1621 C CA . PRO A 1 209 ? -11.741 2.367 17.300 1.00 70.19 209 PRO A CA 1
ATOM 1622 C C . PRO A 1 209 ? -12.581 1.107 17.031 1.00 70.19 209 PRO A C 1
ATOM 1624 O O . PRO A 1 209 ? -12.089 0.175 16.396 1.00 70.19 209 PRO A O 1
ATOM 1627 N N . SER A 1 210 ? -13.840 1.057 17.483 1.00 74.88 210 SER A N 1
ATOM 1628 C CA . SER A 1 210 ? -14.701 -0.122 17.400 1.00 74.88 210 SER A CA 1
ATOM 1629 C C . SER A 1 210 ? -16.109 0.235 16.935 1.00 74.88 210 SER A C 1
ATOM 1631 O O . SER A 1 210 ? -16.876 0.876 17.636 1.00 74.88 210 SER A O 1
ATOM 1633 N N . THR A 1 211 ? -16.548 -0.326 15.809 1.00 69.12 211 THR A N 1
ATOM 1634 C CA . THR A 1 211 ? -17.972 -0.253 15.424 1.00 69.12 211 THR A CA 1
ATOM 1635 C C . THR A 1 211 ? -18.888 -1.072 16.342 1.00 69.12 211 THR A C 1
ATOM 1637 O O . THR A 1 211 ? -20.112 -1.024 16.203 1.00 69.12 211 THR A O 1
ATOM 1640 N N . GLN A 1 212 ? -18.317 -1.855 17.261 1.00 75.19 212 GLN A N 1
ATOM 1641 C CA . GLN A 1 212 ? -19.054 -2.675 18.212 1.00 75.19 212 GLN A CA 1
ATOM 1642 C C . GLN A 1 212 ? -19.297 -1.910 19.509 1.00 75.19 212 GLN A C 1
ATOM 1644 O O . GLN A 1 212 ? -18.362 -1.421 20.143 1.00 75.19 212 GLN A O 1
ATOM 1649 N N . THR A 1 213 ? -20.553 -1.907 19.948 1.00 78.56 213 THR A N 1
ATOM 1650 C CA . THR A 1 213 ? -20.931 -1.466 21.289 1.00 78.56 213 THR A CA 1
ATOM 1651 C C . THR A 1 213 ? -20.428 -2.458 22.326 1.00 78.56 213 THR A C 1
ATOM 1653 O O . THR A 1 213 ? -20.657 -3.666 22.196 1.00 78.56 213 THR A O 1
ATOM 1656 N N . ARG A 1 214 ? -19.814 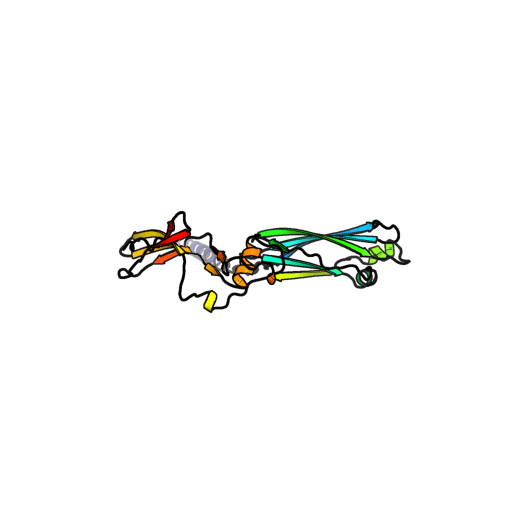-1.955 23.390 1.00 80.75 214 ARG A N 1
ATOM 1657 C CA . ARG A 1 214 ? -19.379 -2.763 24.524 1.00 80.75 214 ARG A CA 1
ATOM 1658 C C . ARG A 1 214 ? -20.442 -2.790 25.612 1.00 80.75 214 ARG A C 1
ATOM 1660 O O . ARG A 1 214 ? -21.199 -1.839 25.791 1.00 80.75 214 ARG A O 1
ATOM 1667 N N . GLN A 1 215 ? -20.481 -3.906 26.332 1.00 86.50 215 GLN A N 1
ATOM 1668 C CA . GLN A 1 215 ? -21.334 -4.096 27.497 1.00 86.50 215 GLN A CA 1
ATOM 1669 C C . GLN A 1 215 ? -20.458 -4.184 28.741 1.00 86.50 215 GLN A C 1
ATOM 1671 O O . GLN A 1 215 ? -19.594 -5.058 28.818 1.00 86.50 215 GLN A O 1
ATOM 1676 N N . ILE A 1 216 ? -20.674 -3.287 29.701 1.00 85.81 216 ILE A N 1
ATOM 1677 C CA . ILE A 1 216 ? -19.988 -3.309 30.996 1.00 85.81 216 ILE A CA 1
ATOM 1678 C C . ILE A 1 216 ? -21.022 -3.597 32.069 1.00 85.81 216 ILE A C 1
ATOM 1680 O O . ILE A 1 216 ? -21.977 -2.841 32.235 1.00 85.81 216 ILE A O 1
ATOM 1684 N N . GLU A 1 217 ? -20.823 -4.684 32.806 1.00 88.00 217 GLU A N 1
ATOM 1685 C CA . GLU A 1 217 ? -21.536 -4.899 34.060 1.00 88.00 217 GLU A CA 1
ATOM 1686 C C . GLU A 1 217 ? -21.008 -3.897 35.087 1.00 88.00 217 GLU A C 1
ATOM 1688 O O . GLU A 1 217 ? -19.813 -3.866 35.383 1.00 88.00 217 GLU A O 1
ATOM 1693 N N . VAL A 1 218 ? -21.896 -3.051 35.597 1.00 88.88 218 VAL A N 1
ATOM 1694 C CA . VAL A 1 218 ? -21.567 -2.088 36.645 1.00 88.88 218 VAL A CA 1
ATOM 1695 C C . VAL A 1 218 ? -22.046 -2.621 37.984 1.00 88.88 218 VAL A C 1
ATOM 1697 O O . VAL A 1 218 ? -23.085 -3.281 38.075 1.00 88.88 218 VAL A O 1
ATOM 1700 N N . ALA A 1 219 ? -21.276 -2.340 39.034 1.00 87.81 219 ALA A N 1
ATOM 1701 C CA . ALA A 1 219 ? -21.680 -2.694 40.384 1.00 87.81 219 ALA A CA 1
ATOM 1702 C C . ALA A 1 219 ? -23.057 -2.072 40.694 1.00 87.81 219 ALA A C 1
ATOM 1704 O O . ALA A 1 219 ? -23.322 -0.949 40.261 1.00 87.81 219 ALA A O 1
ATOM 1705 N N . PRO A 1 220 ? -23.923 -2.737 41.479 1.00 83.44 220 PRO A N 1
ATOM 1706 C CA . PRO A 1 220 ? -25.222 -2.172 41.853 1.00 83.44 220 PRO A CA 1
ATOM 1707 C C . PRO A 1 220 ? -25.121 -0.811 42.559 1.00 83.44 220 PRO A C 1
ATOM 1709 O O . PRO A 1 220 ? -26.043 -0.007 42.484 1.00 83.44 220 PRO A O 1
ATOM 1712 N N . SER A 1 221 ? -23.994 -0.550 43.226 1.00 85.19 221 SER A N 1
ATOM 1713 C CA . SER A 1 221 ? -23.680 0.710 43.905 1.00 85.19 221 SER A CA 1
ATOM 1714 C C . SER A 1 221 ? -22.947 1.730 43.026 1.00 85.19 221 SER A C 1
ATOM 1716 O O . SER A 1 221 ? -22.506 2.753 43.541 1.00 85.19 221 SER A O 1
ATOM 1718 N N . ALA A 1 222 ? -22.723 1.441 41.742 1.00 81.38 222 ALA A N 1
ATOM 1719 C CA . ALA A 1 222 ? -22.039 2.361 40.847 1.00 81.38 222 ALA A CA 1
ATOM 1720 C C . ALA A 1 222 ? -22.940 3.563 40.540 1.00 81.38 222 ALA A C 1
ATOM 1722 O O . ALA A 1 222 ? -24.071 3.404 40.073 1.00 81.38 222 ALA A O 1
ATOM 1723 N N . GLU A 1 223 ? -22.411 4.758 40.777 1.00 79.50 223 GLU A N 1
ATOM 1724 C CA . GLU A 1 223 ? -23.030 6.010 40.359 1.00 79.50 223 GLU A CA 1
ATOM 1725 C C . GLU A 1 223 ? -22.738 6.244 38.872 1.00 79.50 223 GLU A C 1
ATOM 1727 O O . GLU A 1 223 ? -21.586 6.175 38.434 1.00 79.50 223 GLU A O 1
ATOM 1732 N N . ILE A 1 224 ? -23.785 6.485 38.082 1.00 69.94 224 ILE A N 1
ATOM 1733 C CA . ILE A 1 224 ? -23.664 6.806 36.659 1.00 69.94 224 ILE A CA 1
ATOM 1734 C C . ILE A 1 224 ? -23.957 8.292 36.520 1.00 69.94 224 ILE A C 1
ATOM 1736 O O . ILE A 1 224 ? -25.109 8.702 36.533 1.00 69.94 224 ILE A O 1
ATOM 1740 N N . ILE A 1 225 ? -22.908 9.097 36.380 1.00 68.44 225 ILE A N 1
ATOM 1741 C CA . ILE A 1 225 ? -23.054 10.539 36.189 1.00 68.44 225 ILE A CA 1
ATOM 1742 C C . ILE A 1 225 ? -23.061 10.817 34.689 1.00 68.44 225 ILE A C 1
ATOM 1744 O O . ILE A 1 225 ? -22.040 10.660 34.014 1.00 68.44 225 ILE A O 1
ATOM 1748 N N . MET A 1 226 ? -24.208 11.239 34.157 1.00 64.81 226 MET A N 1
ATOM 1749 C CA . MET A 1 226 ? -24.312 11.685 32.772 1.00 64.81 226 MET A CA 1
ATOM 1750 C C . MET A 1 226 ? -24.222 13.211 32.711 1.00 64.81 226 MET A C 1
ATOM 1752 O O . MET A 1 226 ? -25.143 13.922 33.108 1.00 64.81 226 MET A O 1
ATOM 1756 N N . ALA A 1 227 ? -23.112 13.717 32.173 1.00 64.69 227 ALA A N 1
ATOM 1757 C CA . ALA A 1 227 ? -22.974 15.126 31.827 1.00 64.69 227 ALA A CA 1
ATOM 1758 C C . ALA A 1 227 ? -23.384 15.325 30.363 1.00 64.69 227 ALA A C 1
ATOM 1760 O O . ALA A 1 227 ? -22.756 14.775 29.456 1.00 64.69 227 ALA A O 1
ATOM 1761 N N . THR A 1 228 ? -24.438 16.109 30.126 1.00 57.06 228 THR A N 1
ATOM 1762 C CA . THR A 1 228 ? -24.775 16.569 28.774 1.00 57.06 228 THR A CA 1
ATOM 1763 C C . THR A 1 228 ? -24.195 17.962 28.566 1.00 57.06 228 THR A C 1
ATOM 1765 O O . THR A 1 228 ? -24.399 18.870 29.373 1.00 57.06 228 THR A O 1
ATOM 1768 N N . TYR A 1 229 ? -23.448 18.123 27.479 1.00 60.91 229 TYR A N 1
ATOM 1769 C CA . TYR A 1 229 ? -22.921 19.413 27.057 1.00 60.91 229 TYR A CA 1
ATOM 1770 C C . TYR A 1 229 ? -23.733 19.881 25.856 1.00 60.91 229 TYR A C 1
ATOM 1772 O O . TYR A 1 229 ? -23.816 19.176 24.850 1.00 60.91 229 TYR A O 1
ATOM 1780 N N . SER A 1 230 ? -24.335 21.062 25.956 1.00 60.81 230 SER A N 1
ATOM 1781 C CA . SER A 1 230 ? -24.947 21.739 24.813 1.00 60.81 230 SER A CA 1
ATOM 1782 C C . SER A 1 230 ? -24.103 22.941 24.414 1.00 60.81 230 SER A C 1
ATOM 1784 O O . SER A 1 230 ? -23.668 23.717 25.268 1.00 60.81 230 SER A O 1
ATOM 1786 N N . HIS A 1 231 ? -23.898 23.109 23.109 1.00 54.56 231 HIS A N 1
ATOM 1787 C CA . HIS A 1 231 ? -23.323 24.331 22.565 1.00 54.56 231 HIS A CA 1
ATOM 1788 C C . HIS A 1 231 ? -24.427 25.371 22.393 1.00 54.56 231 HIS A C 1
ATOM 1790 O O . HIS A 1 231 ? -25.384 25.154 21.648 1.00 54.56 231 HIS A O 1
ATOM 1796 N N . ALA A 1 232 ? -24.278 26.517 23.053 1.00 66.88 232 ALA A N 1
ATOM 1797 C CA . ALA A 1 232 ? -25.033 27.700 22.673 1.00 66.88 232 ALA A CA 1
ATOM 1798 C C . ALA A 1 232 ? -24.561 28.183 21.287 1.00 66.88 232 ALA A C 1
ATOM 1800 O O . ALA A 1 232 ? -23.409 27.972 20.902 1.00 66.88 232 ALA A O 1
ATOM 1801 N N . ALA A 1 233 ? -25.429 28.867 20.534 1.00 64.56 233 ALA A N 1
ATOM 1802 C CA . ALA A 1 233 ? -25.120 29.351 19.179 1.00 64.56 233 ALA A CA 1
ATOM 1803 C C . ALA A 1 233 ? -23.896 30.294 19.111 1.00 64.56 233 ALA A C 1
ATOM 1805 O O . ALA A 1 233 ? -23.325 30.493 18.045 1.00 64.56 233 ALA A O 1
ATOM 1806 N N . ASN A 1 234 ? -23.477 30.858 20.248 1.00 78.75 234 ASN A N 1
ATOM 1807 C CA . ASN A 1 234 ? -22.291 31.704 20.395 1.00 78.75 234 ASN A CA 1
ATOM 1808 C C . ASN A 1 234 ? -21.000 30.922 20.732 1.00 78.75 234 ASN A C 1
ATOM 1810 O O . ASN A 1 234 ? -19.979 31.539 21.023 1.00 78.75 234 ASN A O 1
ATOM 1814 N N . GLY A 1 235 ? -21.042 29.586 20.748 1.00 67.62 235 GLY A N 1
ATOM 1815 C CA . GLY A 1 235 ? -19.899 28.729 21.070 1.00 67.62 235 GLY A CA 1
ATOM 1816 C C . GLY A 1 235 ? -19.611 28.563 22.566 1.00 67.62 235 GLY A C 1
ATOM 1817 O O . GLY A 1 235 ? -18.647 27.882 22.911 1.00 67.62 235 GLY A O 1
ATOM 1818 N N . GLN A 1 236 ? -20.420 29.139 23.464 1.00 68.44 236 GLN A N 1
ATOM 1819 C CA . GLN A 1 236 ? -20.253 28.926 24.902 1.00 68.44 236 GLN A CA 1
ATOM 1820 C C . GLN A 1 236 ? -20.752 27.542 25.332 1.00 68.44 236 GLN A C 1
ATOM 1822 O O . GLN A 1 236 ? -21.788 27.058 24.868 1.00 68.44 236 GLN A O 1
ATOM 1827 N N . TYR A 1 237 ? -20.009 26.930 26.256 1.00 57.28 237 TYR A N 1
ATOM 1828 C CA . TYR A 1 237 ? -20.385 25.680 26.904 1.00 57.28 237 TYR A CA 1
ATOM 1829 C C . TYR A 1 237 ? -21.362 25.966 28.041 1.00 57.28 237 TYR A C 1
ATOM 1831 O O . TYR A 1 237 ? -21.044 26.717 28.962 1.00 57.28 237 TYR A O 1
ATOM 1839 N N . GLN A 1 238 ? -22.529 25.333 27.996 1.00 63.28 238 GLN A N 1
ATOM 1840 C CA . GLN A 1 238 ? -23.400 25.206 29.159 1.00 63.28 238 GLN A CA 1
ATOM 1841 C C . GLN A 1 238 ? -23.409 23.733 29.564 1.00 63.28 238 GLN A C 1
ATOM 1843 O O . GLN A 1 238 ? -23.786 22.868 28.769 1.00 63.28 238 GLN A O 1
ATOM 1848 N N . SER A 1 239 ? -22.931 23.437 30.775 1.00 55.47 239 SER A N 1
ATOM 1849 C CA . SER A 1 239 ? -23.181 22.136 31.392 1.00 55.47 239 SER A CA 1
ATOM 1850 C C . SER A 1 239 ? -24.602 22.158 31.932 1.00 55.47 239 SER A C 1
ATOM 1852 O O . SER A 1 239 ? -24.908 22.978 32.800 1.00 55.47 239 SER A O 1
ATOM 1854 N N . ASN A 1 240 ? -25.459 21.276 31.435 1.00 58.50 240 ASN A N 1
ATOM 1855 C CA . ASN A 1 240 ? -26.734 21.046 32.101 1.00 58.50 240 ASN A CA 1
ATOM 1856 C C . ASN A 1 240 ? -26.472 20.307 33.420 1.00 58.50 240 ASN A C 1
ATOM 1858 O O . ASN A 1 240 ? -25.447 19.630 33.557 1.00 58.50 240 ASN A O 1
ATOM 1862 N N . GLU A 1 241 ? -27.368 20.469 34.395 1.00 53.44 241 GLU A N 1
ATOM 1863 C CA . GLU A 1 241 ? -27.272 19.761 35.673 1.00 53.44 241 GLU A CA 1
ATOM 1864 C C . GLU A 1 241 ? -27.079 18.252 35.442 1.00 53.44 241 GLU A C 1
ATOM 1866 O O . GLU A 1 241 ? -27.639 17.699 34.486 1.00 53.44 241 GLU A O 1
ATOM 1871 N N . PRO A 1 242 ? -26.256 17.585 36.271 1.00 50.78 242 PRO A N 1
ATOM 1872 C CA . PRO A 1 242 ? -26.039 16.153 36.150 1.00 50.78 242 PRO A CA 1
ATOM 1873 C C . PRO A 1 242 ? -27.381 15.423 36.223 1.00 50.78 242 PRO A C 1
ATOM 1875 O O . PRO A 1 242 ? -28.161 15.629 37.152 1.00 50.78 242 PRO A O 1
ATOM 1878 N N . ILE A 1 243 ? -27.640 14.568 35.236 1.00 51.41 243 ILE A N 1
ATOM 1879 C CA . ILE A 1 243 ? -28.757 13.628 35.301 1.00 51.41 243 ILE A CA 1
ATOM 1880 C C . ILE A 1 243 ? -28.242 12.443 36.118 1.00 51.41 243 ILE A C 1
ATOM 1882 O O . ILE A 1 243 ? -27.363 11.715 35.643 1.00 51.41 243 ILE A O 1
ATOM 1886 N N . THR A 1 244 ? -28.722 12.330 37.357 1.00 50.88 244 THR A N 1
ATOM 1887 C CA . THR A 1 244 ? -28.458 11.217 38.282 1.00 50.88 244 THR A CA 1
ATOM 1888 C C . THR A 1 244 ? -29.452 10.075 38.122 1.00 50.88 244 THR A C 1
ATOM 1890 O O . THR A 1 244 ? -30.621 10.329 37.748 1.00 50.88 244 THR A O 1
#